Protein AF-T0NCT1-F1 (afdb_monomer_lite)

Structure (mmCIF, N/CA/C/O backbone):
data_AF-T0NCT1-F1
#
_entry.id   AF-T0NCT1-F1
#
loop_
_atom_site.group_PDB
_atom_site.id
_atom_site.type_symbol
_atom_site.label_atom_id
_atom_site.label_alt_id
_atom_site.label_comp_id
_atom_site.label_asym_id
_atom_site.label_entity_id
_atom_site.label_seq_id
_atom_site.pdbx_PDB_ins_code
_atom_site.Cartn_x
_atom_site.Cartn_y
_atom_site.Cartn_z
_atom_site.occupancy
_atom_site.B_iso_or_equiv
_atom_site.auth_seq_id
_atom_site.auth_comp_id
_atom_site.auth_asym_id
_atom_site.auth_atom_id
_atom_site.pdbx_PDB_model_num
ATOM 1 N N . MET A 1 1 ? -10.143 -21.606 -25.544 1.00 48.72 1 MET A N 1
ATOM 2 C CA . MET A 1 1 ? -9.833 -20.154 -25.552 1.00 48.72 1 MET A CA 1
ATOM 3 C C . MET A 1 1 ? -8.533 -19.911 -26.317 1.00 48.72 1 MET A C 1
ATOM 5 O O . MET A 1 1 ? -7.561 -20.610 -26.061 1.00 48.72 1 MET A O 1
ATOM 9 N N . ARG A 1 2 ? -8.512 -18.990 -27.296 1.00 42.47 2 ARG A N 1
ATOM 10 C CA . ARG A 1 2 ? -7.320 -18.685 -28.122 1.00 42.47 2 ARG A CA 1
ATOM 11 C C . ARG A 1 2 ? -6.155 -18.223 -27.230 1.00 42.47 2 ARG A C 1
ATOM 13 O O . ARG A 1 2 ? -6.327 -17.284 -26.464 1.00 42.47 2 ARG A O 1
ATOM 20 N N . LYS A 1 3 ? -4.951 -18.790 -27.411 1.00 51.75 3 LYS A N 1
ATOM 21 C CA . LYS A 1 3 ? -3.688 -18.392 -26.733 1.00 51.75 3 LYS A CA 1
ATOM 22 C C . LYS A 1 3 ? -3.388 -16.875 -26.776 1.00 51.75 3 LYS A C 1
ATOM 24 O O . LYS A 1 3 ? -2.582 -16.395 -25.988 1.00 51.75 3 LYS A O 1
ATOM 29 N N . SER A 1 4 ? -4.043 -16.126 -27.668 1.00 53.38 4 SER A N 1
ATOM 30 C CA . SER A 1 4 ? -3.900 -14.675 -27.831 1.00 53.38 4 SER A CA 1
ATOM 31 C C . SER A 1 4 ? -4.510 -13.839 -26.697 1.00 53.38 4 SER A C 1
ATOM 33 O O . SER A 1 4 ? -3.934 -12.812 -26.359 1.00 53.38 4 SER A O 1
ATOM 35 N N . THR A 1 5 ? -5.633 -14.242 -26.085 1.00 52.88 5 THR A N 1
ATOM 36 C CA . THR A 1 5 ? -6.275 -13.436 -25.021 1.00 52.88 5 THR A CA 1
ATOM 37 C C . THR A 1 5 ? -5.546 -13.550 -23.682 1.00 52.88 5 THR A C 1
ATOM 39 O O . THR A 1 5 ? -5.448 -12.567 -22.957 1.00 52.88 5 THR A O 1
ATOM 42 N N . LEU A 1 6 ? -4.938 -14.703 -23.383 1.00 54.00 6 LEU A N 1
ATOM 43 C CA . LEU A 1 6 ? -4.140 -14.914 -22.163 1.00 54.00 6 LEU A CA 1
ATOM 44 C C . LEU A 1 6 ? -2.823 -14.119 -22.144 1.00 54.00 6 LEU A C 1
ATOM 46 O O . LEU A 1 6 ? -2.271 -13.869 -21.076 1.00 54.00 6 LEU A O 1
ATOM 50 N N . ASN A 1 7 ? -2.319 -13.699 -23.308 1.00 57.25 7 ASN A N 1
ATOM 51 C CA . ASN A 1 7 ? -1.126 -12.856 -23.392 1.00 57.25 7 ASN A CA 1
ATOM 52 C C . ASN A 1 7 ? -1.409 -11.380 -23.067 1.00 57.25 7 ASN A C 1
ATOM 54 O O . ASN A 1 7 ? -0.468 -10.670 -22.719 1.00 57.25 7 ASN A O 1
ATOM 58 N N . LEU A 1 8 ? -2.671 -10.938 -23.156 1.00 61.25 8 LEU A N 1
ATOM 59 C CA . LEU A 1 8 ? -3.074 -9.548 -22.920 1.00 61.25 8 LEU A CA 1
ATOM 60 C C . LEU A 1 8 ? -3.133 -9.198 -21.419 1.00 61.25 8 LEU A C 1
ATOM 62 O O . LEU A 1 8 ? -2.964 -8.041 -21.050 1.00 61.25 8 LEU A O 1
ATOM 66 N N . PHE A 1 9 ? -3.332 -10.202 -20.556 1.00 61.09 9 PHE A N 1
ATOM 67 C CA . PHE A 1 9 ? -3.439 -10.044 -19.102 1.00 61.09 9 PHE A CA 1
ATOM 68 C C . PHE A 1 9 ? -2.102 -10.320 -18.405 1.00 61.09 9 PHE A C 1
ATOM 70 O O . PHE A 1 9 ? -1.747 -11.473 -18.146 1.00 61.09 9 PHE A O 1
ATOM 77 N N . GLY A 1 10 ? -1.330 -9.261 -18.152 1.00 67.69 10 GLY A N 1
ATOM 78 C CA . GLY A 1 10 ? -0.108 -9.278 -17.344 1.00 67.69 10 GLY A CA 1
ATOM 79 C C . GLY A 1 10 ? -0.301 -8.720 -15.928 1.00 67.69 10 GLY A C 1
ATOM 80 O O . GLY A 1 10 ? -1.403 -8.359 -15.522 1.00 67.69 10 GLY A O 1
ATOM 81 N N . SER A 1 11 ? 0.790 -8.647 -15.164 1.00 75.12 11 SER A N 1
ATOM 82 C CA . SER A 1 11 ? 0.795 -8.081 -13.807 1.00 75.12 11 SER A CA 1
ATOM 83 C C . SER A 1 11 ? 0.485 -6.579 -13.786 1.00 75.12 11 SER A C 1
ATOM 85 O O . SER A 1 11 ? 0.135 -6.043 -12.743 1.00 75.12 11 SER A O 1
ATOM 87 N N . GLU A 1 12 ? 0.566 -5.892 -14.929 1.00 78.25 12 GLU A N 1
ATOM 88 C CA . GLU A 1 12 ? 0.262 -4.460 -15.023 1.00 78.25 12 GLU A CA 1
ATOM 89 C C . GLU A 1 12 ? -1.217 -4.152 -14.693 1.00 78.25 12 GLU A C 1
ATOM 91 O O . GLU A 1 12 ? -1.545 -3.063 -14.223 1.00 78.25 12 GLU A O 1
ATOM 96 N N . TRP A 1 13 ? -2.116 -5.132 -14.861 1.00 83.62 13 TRP A N 1
ATOM 97 C CA . TRP A 1 13 ? -3.554 -4.983 -14.611 1.00 83.62 13 TRP A CA 1
ATOM 98 C C . TRP A 1 13 ? -3.914 -4.797 -13.133 1.00 83.62 13 TRP A C 1
ATOM 100 O O . TRP A 1 13 ? -4.950 -4.200 -12.833 1.00 83.62 13 TRP A O 1
ATOM 110 N N . PHE A 1 14 ? -3.048 -5.220 -12.205 1.00 85.81 14 PHE A N 1
ATOM 111 C CA . PHE A 1 14 ? -3.244 -4.961 -10.774 1.00 85.81 14 PHE A CA 1
ATOM 112 C C . PHE A 1 14 ? -3.331 -3.459 -10.459 1.00 85.81 14 PHE A C 1
ATOM 114 O O . PHE A 1 14 ? -3.972 -3.084 -9.478 1.00 85.81 14 PHE A O 1
ATOM 121 N N . GLY A 1 15 ? -2.781 -2.597 -11.327 1.00 84.56 15 GLY A N 1
ATOM 122 C CA . GLY A 1 15 ? -2.915 -1.141 -11.244 1.00 84.56 15 GLY A CA 1
ATOM 123 C C . GLY A 1 15 ? -4.369 -0.655 -11.181 1.00 84.56 15 GLY A C 1
ATOM 124 O O . GLY A 1 15 ? -4.680 0.257 -10.424 1.00 84.56 15 GLY A O 1
ATOM 125 N N . ILE A 1 16 ? -5.289 -1.290 -11.914 1.00 87.44 16 ILE A N 1
ATOM 126 C CA . ILE A 1 16 ? -6.706 -0.881 -11.935 1.00 87.44 16 ILE A CA 1
ATOM 127 C C . ILE A 1 16 ? -7.380 -1.184 -10.593 1.00 87.44 16 ILE A C 1
ATOM 129 O O . ILE A 1 16 ? -8.115 -0.351 -10.056 1.00 87.44 16 ILE A O 1
ATOM 133 N N . ALA A 1 17 ? -7.105 -2.365 -10.034 1.00 90.56 17 ALA A N 1
ATOM 134 C CA . ALA A 1 17 ? -7.651 -2.772 -8.747 1.00 90.56 17 ALA A CA 1
ATOM 135 C C . ALA A 1 17 ? -7.175 -1.838 -7.628 1.00 90.56 17 ALA A C 1
ATOM 137 O O . ALA A 1 17 ? -8.000 -1.294 -6.895 1.00 90.56 17 ALA A O 1
ATOM 138 N N . ILE A 1 18 ? -5.863 -1.579 -7.544 1.00 89.19 18 ILE A N 1
ATOM 139 C CA . ILE A 1 18 ? -5.321 -0.708 -6.495 1.00 89.19 18 ILE A CA 1
ATOM 140 C C . ILE A 1 18 ? -5.820 0.734 -6.623 1.00 89.19 18 ILE A C 1
ATOM 142 O O . ILE A 1 18 ? -6.151 1.339 -5.610 1.00 89.19 18 ILE A O 1
ATOM 146 N N . SER A 1 19 ? -5.967 1.279 -7.836 1.00 86.62 19 SER A N 1
ATOM 147 C CA . SER A 1 19 ? -6.520 2.628 -8.019 1.00 86.62 19 SER A CA 1
ATOM 148 C C . SER A 1 19 ? -7.980 2.727 -7.583 1.00 86.62 19 SER A C 1
ATOM 150 O O . SER A 1 19 ? -8.380 3.730 -6.994 1.00 86.62 19 SER A O 1
ATOM 152 N N . THR A 1 20 ? -8.767 1.676 -7.822 1.00 90.44 20 THR A N 1
ATOM 153 C CA . THR A 1 20 ? -10.165 1.604 -7.372 1.00 90.44 20 THR A CA 1
ATOM 154 C C . THR A 1 20 ? -10.243 1.546 -5.843 1.00 90.44 20 THR A C 1
ATOM 156 O O . THR A 1 20 ? -11.024 2.276 -5.235 1.00 90.44 20 THR A O 1
ATOM 159 N N . LEU A 1 21 ? -9.377 0.751 -5.207 1.00 90.56 21 LEU A N 1
ATOM 160 C CA . LEU A 1 21 ? -9.284 0.665 -3.745 1.00 90.56 21 LEU A CA 1
ATOM 161 C C . LEU A 1 21 ? -8.757 1.956 -3.110 1.00 90.56 21 LEU A C 1
ATOM 163 O O . LEU A 1 21 ? -9.237 2.357 -2.052 1.00 90.56 21 LEU A O 1
ATOM 167 N N . ALA A 1 22 ? -7.809 2.637 -3.755 1.00 87.19 22 ALA A N 1
ATOM 168 C CA . ALA A 1 22 ? -7.316 3.937 -3.312 1.00 87.19 22 ALA A CA 1
ATOM 169 C C . ALA A 1 22 ? -8.426 4.996 -3.366 1.00 87.19 22 ALA A C 1
ATOM 171 O O . ALA A 1 22 ? -8.573 5.783 -2.433 1.00 87.19 22 ALA A O 1
ATOM 172 N N . LEU A 1 23 ? -9.254 4.983 -4.416 1.00 87.19 23 LEU A N 1
ATOM 173 C CA . LEU A 1 23 ? -10.422 5.857 -4.503 1.00 87.19 23 LEU A CA 1
ATOM 174 C C . LEU A 1 23 ? -11.441 5.543 -3.397 1.00 87.19 23 LEU A C 1
ATOM 176 O O . LEU A 1 23 ? -11.938 6.464 -2.752 1.00 87.19 23 LEU A O 1
ATOM 180 N N . ALA A 1 24 ? -11.700 4.261 -3.125 1.00 91.88 24 ALA A N 1
ATOM 181 C CA . ALA A 1 24 ? -12.536 3.854 -1.997 1.00 91.88 24 ALA A CA 1
ATOM 182 C C . ALA A 1 24 ? -11.996 4.407 -0.668 1.00 91.88 24 ALA A C 1
ATOM 184 O O . ALA A 1 24 ? -12.752 4.980 0.114 1.00 91.88 24 ALA A O 1
ATOM 185 N N . GLN A 1 25 ? -10.678 4.333 -0.454 1.00 89.25 25 GLN A N 1
ATOM 186 C CA . GLN A 1 25 ? -10.024 4.842 0.752 1.00 89.25 25 GLN A CA 1
ATOM 187 C C . GLN A 1 25 ? -10.234 6.351 0.952 1.00 89.25 25 GLN A C 1
ATOM 189 O O . GLN A 1 25 ? -10.432 6.800 2.081 1.00 89.25 25 GLN A O 1
ATOM 194 N N . VAL A 1 26 ? -10.238 7.142 -0.124 1.00 86.81 26 VAL A N 1
ATOM 195 C CA . VAL A 1 26 ? -10.557 8.579 -0.046 1.00 86.81 26 VAL A CA 1
ATOM 196 C C . VAL A 1 26 ? -11.973 8.796 0.450 1.00 86.81 26 VAL A C 1
ATOM 198 O O . VAL A 1 26 ? -12.187 9.624 1.332 1.00 86.81 26 VAL A O 1
ATOM 201 N N . TYR A 1 27 ? -12.938 8.049 -0.085 1.00 87.56 27 TYR A N 1
ATOM 202 C CA . TYR A 1 27 ? -14.330 8.174 0.335 1.00 87.56 27 TYR A CA 1
ATOM 203 C C . TYR A 1 27 ? -14.553 7.689 1.773 1.00 87.56 27 TYR A C 1
ATOM 205 O O . TYR A 1 27 ? -15.342 8.305 2.486 1.00 87.56 27 TYR A O 1
ATOM 213 N N . ILE A 1 28 ? -13.816 6.671 2.241 1.00 88.19 28 ILE A N 1
ATOM 214 C CA . ILE A 1 28 ? -13.789 6.274 3.663 1.00 88.19 28 ILE A CA 1
ATOM 215 C C . ILE A 1 28 ? -13.348 7.454 4.534 1.00 88.19 28 ILE A C 1
ATOM 217 O O . ILE A 1 28 ? -13.985 7.776 5.538 1.00 88.19 28 ILE A O 1
ATOM 221 N N . LEU A 1 29 ? -12.272 8.134 4.138 1.00 85.19 29 LEU A N 1
ATOM 222 C CA . LEU A 1 29 ? -11.754 9.278 4.885 1.00 85.19 29 LEU A CA 1
ATOM 223 C C . LEU A 1 29 ? -12.709 10.477 4.835 1.00 85.19 29 LEU A C 1
ATOM 225 O O . LEU A 1 29 ? -12.953 11.085 5.874 1.00 85.19 29 LEU A O 1
ATOM 229 N N . ALA A 1 30 ? -13.296 10.775 3.673 1.00 84.00 30 ALA A N 1
ATOM 230 C CA . ALA A 1 30 ? -14.287 11.838 3.505 1.00 84.00 30 ALA A CA 1
ATOM 231 C C . ALA A 1 30 ? -15.564 11.582 4.323 1.00 84.00 30 ALA A C 1
ATOM 233 O O . ALA A 1 30 ? -16.139 12.513 4.895 1.00 84.00 30 ALA A O 1
ATOM 234 N N . PHE A 1 31 ? -15.997 10.321 4.425 1.00 88.06 31 PHE A N 1
ATOM 235 C CA . PHE A 1 31 ? -17.083 9.921 5.315 1.00 88.06 31 PHE A CA 1
ATOM 236 C C . PHE A 1 31 ? -16.723 10.175 6.783 1.00 88.06 31 PHE A C 1
ATOM 238 O O . PHE A 1 31 ? -17.528 10.762 7.502 1.00 88.06 31 PHE A O 1
ATOM 245 N N . GLY A 1 32 ? -15.507 9.814 7.205 1.00 84.38 32 GLY A N 1
ATOM 246 C CA . GLY A 1 32 ? -15.031 10.066 8.566 1.00 84.38 32 GLY A CA 1
ATOM 247 C C . GLY A 1 32 ? -15.031 11.547 8.970 1.00 84.38 32 GLY A C 1
ATOM 248 O O . GLY A 1 32 ? -15.199 11.841 10.147 1.00 84.38 32 GLY A O 1
ATOM 249 N N . GLU A 1 33 ? -14.875 12.469 8.014 1.00 81.12 33 GLU A N 1
ATOM 250 C CA . GLU A 1 33 ? -14.903 13.921 8.263 1.00 81.12 33 GLU A CA 1
ATOM 251 C C . GLU A 1 33 ? -16.314 14.517 8.228 1.00 81.12 33 GLU A C 1
ATOM 253 O O . GLU A 1 33 ? -16.691 15.322 9.074 1.00 81.12 33 GLU A O 1
ATOM 258 N N . THR A 1 34 ? -17.100 14.160 7.214 1.00 85.69 34 THR A N 1
ATOM 259 C CA . THR A 1 34 ? -18.390 14.820 6.953 1.00 85.69 34 THR A CA 1
ATOM 260 C C . THR A 1 34 ? -19.571 14.121 7.616 1.00 85.69 34 THR A C 1
ATOM 262 O O . THR A 1 34 ? -20.654 14.696 7.693 1.00 85.69 34 THR A O 1
ATOM 265 N N . GLY A 1 35 ? -19.406 12.860 8.026 1.00 86.06 35 GLY A N 1
ATOM 266 C CA . GLY A 1 35 ? -20.492 12.002 8.501 1.00 86.06 35 GLY A CA 1
ATOM 267 C C . GLY A 1 35 ? -21.551 11.686 7.436 1.00 86.0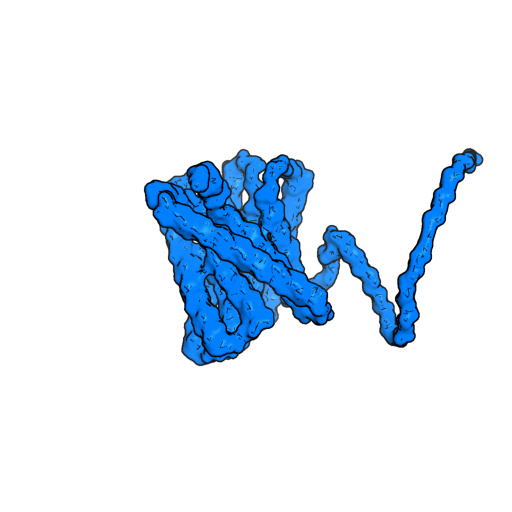6 35 GLY A C 1
ATOM 268 O O . GLY A 1 35 ? -22.573 11.075 7.746 1.00 86.06 35 GLY A O 1
ATOM 269 N N . SER A 1 36 ? -21.341 12.089 6.177 1.00 90.44 36 SER A N 1
ATOM 270 C CA . SER A 1 36 ? -22.329 11.918 5.112 1.00 90.44 36 SER A CA 1
ATOM 271 C C . SER A 1 36 ? -22.420 10.462 4.668 1.00 90.44 36 SER A C 1
ATOM 273 O O . SER A 1 36 ? -21.490 9.911 4.075 1.00 90.44 36 SER A O 1
ATOM 275 N N . VAL A 1 37 ? -23.584 9.850 4.884 1.00 92.19 37 VAL A N 1
ATOM 276 C CA . VAL A 1 37 ? -23.859 8.446 4.534 1.00 92.19 37 VAL A CA 1
ATOM 277 C C . VAL A 1 37 ? -23.645 8.168 3.038 1.00 92.19 37 VAL A C 1
ATOM 279 O O . VAL A 1 37 ? -23.258 7.062 2.665 1.00 92.19 37 VAL A O 1
ATOM 282 N N . ALA A 1 38 ? -23.814 9.173 2.172 1.00 92.31 38 ALA A N 1
ATOM 283 C CA . ALA A 1 38 ? -23.552 9.037 0.741 1.00 92.31 38 ALA A CA 1
ATOM 284 C C . ALA A 1 38 ? -22.100 8.615 0.454 1.00 92.31 38 ALA A C 1
ATOM 286 O O . ALA A 1 38 ? -21.871 7.707 -0.343 1.00 92.31 38 ALA A O 1
ATOM 287 N N . PHE A 1 39 ? -21.119 9.210 1.143 1.00 90.56 39 PHE A N 1
ATOM 288 C CA . PHE A 1 39 ? -19.713 8.843 0.955 1.00 90.56 39 PHE A CA 1
ATOM 289 C C . PHE A 1 39 ? -19.408 7.435 1.451 1.00 90.56 39 PHE A C 1
ATOM 291 O O . PHE A 1 39 ? -18.597 6.750 0.836 1.00 90.56 39 PHE A O 1
ATOM 298 N N . ARG A 1 40 ? -20.102 6.965 2.495 1.00 91.56 40 ARG A N 1
ATOM 299 C CA . ARG A 1 40 ? -19.978 5.581 2.965 1.00 91.56 40 ARG A CA 1
ATOM 300 C C . ARG A 1 40 ? -20.404 4.582 1.886 1.00 91.56 40 ARG A C 1
ATOM 302 O O . ARG A 1 40 ? -19.643 3.666 1.600 1.00 91.56 40 ARG A O 1
ATOM 309 N N . TYR A 1 41 ? -21.565 4.775 1.256 1.00 93.94 41 TYR A N 1
ATOM 310 C CA . TYR A 1 41 ? -22.038 3.863 0.204 1.00 93.94 41 TYR A CA 1
ATOM 311 C C . TYR A 1 41 ? -21.152 3.884 -1.042 1.00 93.94 41 TYR A C 1
ATOM 313 O O . TYR A 1 41 ? -20.903 2.841 -1.649 1.00 93.94 41 TYR A O 1
ATOM 321 N N . VAL A 1 42 ? -20.653 5.064 -1.421 1.00 93.75 42 VAL A N 1
ATOM 322 C CA . VAL A 1 42 ? -19.701 5.195 -2.531 1.00 93.75 42 VAL A CA 1
ATOM 323 C C . VAL A 1 42 ? -18.398 4.462 -2.205 1.00 93.75 42 VAL A C 1
ATOM 325 O O . VAL A 1 42 ? -17.909 3.698 -3.036 1.00 93.75 42 VAL A O 1
ATOM 328 N N . ALA A 1 43 ? -17.869 4.639 -0.992 1.00 92.19 43 ALA A N 1
ATOM 329 C CA . ALA A 1 43 ? -16.677 3.941 -0.531 1.00 92.19 43 ALA A CA 1
ATOM 330 C C . ALA A 1 43 ? -16.854 2.418 -0.564 1.00 92.19 43 ALA A C 1
ATOM 332 O O . ALA A 1 43 ? -16.043 1.724 -1.168 1.00 92.19 43 ALA A O 1
ATOM 333 N N . GLU A 1 44 ? -17.941 1.911 0.017 1.00 94.81 44 GLU A N 1
ATOM 334 C CA . GLU A 1 44 ? -18.260 0.482 0.059 1.00 94.81 44 GLU A CA 1
ATOM 335 C C . GLU A 1 44 ? -18.383 -0.114 -1.351 1.00 94.81 44 GLU A C 1
ATOM 337 O O . GLU A 1 44 ? -17.778 -1.145 -1.654 1.00 94.81 44 GLU A O 1
ATOM 342 N N . SER A 1 45 ? -19.082 0.585 -2.253 1.00 95.12 45 SER A N 1
ATOM 343 C CA . SER A 1 45 ? -19.244 0.166 -3.650 1.00 95.12 45 SER A CA 1
ATOM 344 C C . SER A 1 45 ? -17.898 0.064 -4.372 1.00 95.12 45 SER A C 1
ATOM 346 O O . SER A 1 45 ? -17.634 -0.929 -5.052 1.00 95.12 45 SER A O 1
ATOM 348 N N . PHE A 1 46 ? -17.021 1.062 -4.208 1.00 95.00 46 PHE A N 1
ATOM 349 C CA . PHE A 1 46 ? -15.683 1.032 -4.802 1.00 95.00 46 PHE A CA 1
ATOM 350 C C . PHE A 1 46 ? -14.777 -0.026 -4.162 1.00 95.00 46 PHE A C 1
ATOM 352 O O . PHE A 1 46 ? -14.007 -0.657 -4.884 1.00 95.00 46 PHE A O 1
ATOM 359 N N . SER A 1 47 ? -14.884 -0.276 -2.854 1.00 95.12 47 SER A N 1
ATOM 360 C CA . SER A 1 47 ? -14.148 -1.354 -2.184 1.00 95.12 47 SER A CA 1
ATOM 361 C C . SER A 1 47 ? -14.532 -2.722 -2.745 1.00 95.12 47 SER A C 1
ATOM 363 O O . SER A 1 47 ? -13.659 -3.472 -3.182 1.00 95.12 47 SER A O 1
ATOM 365 N N . ILE A 1 48 ? -15.832 -3.029 -2.826 1.00 96.12 48 ILE A N 1
ATOM 366 C CA . ILE A 1 48 ? -16.325 -4.302 -3.377 1.00 96.12 48 ILE A CA 1
ATOM 367 C C . ILE A 1 48 ? -15.932 -4.442 -4.851 1.00 96.12 48 ILE A C 1
ATOM 369 O O . ILE A 1 48 ? -15.475 -5.509 -5.271 1.00 96.12 48 ILE A O 1
ATOM 373 N N . LEU A 1 49 ? -16.058 -3.368 -5.638 1.00 95.56 49 LEU A N 1
ATOM 374 C CA . LEU A 1 49 ? -15.655 -3.356 -7.043 1.00 95.56 49 LEU A CA 1
ATOM 375 C C . LEU A 1 49 ? -14.149 -3.616 -7.197 1.00 95.56 49 LEU A C 1
ATOM 377 O O . LEU A 1 49 ? -13.754 -4.463 -7.996 1.00 95.56 49 LEU A O 1
ATOM 381 N N . GLY A 1 50 ? -13.311 -2.935 -6.413 1.00 93.88 50 GLY A N 1
ATOM 382 C CA . GLY A 1 50 ? -11.857 -3.097 -6.433 1.00 93.88 50 GLY A CA 1
ATOM 383 C C . GLY A 1 50 ? -11.421 -4.515 -6.064 1.00 93.88 50 GLY A C 1
ATOM 384 O O . GLY A 1 50 ? -10.598 -5.104 -6.767 1.00 93.88 50 GLY A O 1
ATOM 385 N N . ILE A 1 51 ? -12.027 -5.096 -5.024 1.00 96.00 51 ILE A N 1
ATOM 386 C CA . ILE A 1 51 ? -11.793 -6.488 -4.610 1.00 96.00 51 ILE A CA 1
ATOM 387 C C . ILE A 1 51 ? -12.240 -7.460 -5.705 1.00 96.00 51 ILE A C 1
ATOM 389 O O . ILE A 1 51 ? -11.498 -8.372 -6.061 1.00 96.00 51 ILE A O 1
ATOM 393 N N . SER A 1 52 ? -13.415 -7.248 -6.298 1.00 96.19 52 SER A N 1
ATOM 394 C CA . SER A 1 52 ? -13.935 -8.112 -7.366 1.00 96.19 52 SER A CA 1
ATOM 395 C C . SER A 1 52 ? -13.026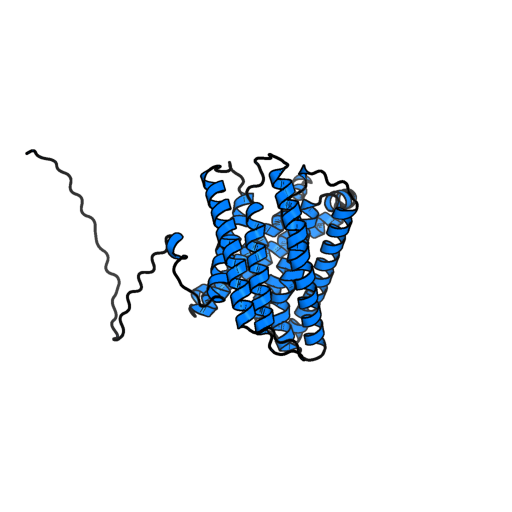 -8.097 -8.597 1.00 96.19 52 SER A C 1
ATOM 397 O O . SER A 1 52 ? -12.679 -9.151 -9.132 1.00 96.19 52 SER A O 1
ATOM 399 N N . ILE A 1 53 ? -12.576 -6.907 -9.015 1.00 94.31 53 ILE A N 1
ATOM 400 C CA . ILE A 1 53 ? -11.607 -6.740 -10.106 1.00 94.31 53 ILE A CA 1
ATOM 401 C C . ILE A 1 53 ? -10.298 -7.462 -9.766 1.00 94.31 53 ILE A C 1
ATOM 403 O O . ILE A 1 53 ? -9.762 -8.188 -10.607 1.00 94.31 53 ILE A O 1
ATOM 407 N N . PHE A 1 54 ? -9.799 -7.308 -8.536 1.00 94.50 54 PHE A N 1
ATOM 408 C CA . PHE A 1 54 ? -8.593 -7.993 -8.082 1.00 94.50 54 PHE A CA 1
ATOM 409 C C . PHE A 1 54 ? -8.728 -9.514 -8.162 1.00 94.50 54 PHE A C 1
ATOM 411 O O . PHE A 1 54 ? -7.862 -10.152 -8.749 1.00 94.50 54 PHE A O 1
ATOM 418 N N . VAL A 1 55 ? -9.815 -10.092 -7.646 1.00 94.88 55 VAL A N 1
ATOM 419 C CA . VAL A 1 55 ? -10.054 -11.546 -7.656 1.00 94.88 55 VAL A CA 1
ATOM 420 C C . VAL A 1 55 ? -10.056 -12.093 -9.085 1.00 94.88 55 VAL A C 1
ATOM 422 O O . VAL A 1 55 ? -9.426 -13.117 -9.354 1.00 94.88 55 VAL A O 1
ATOM 425 N N . VAL A 1 56 ? -10.698 -11.392 -10.025 1.00 93.12 56 VAL A N 1
ATOM 426 C CA . VAL A 1 56 ? -10.724 -11.788 -11.443 1.00 93.12 56 VAL A CA 1
ATOM 427 C C . VAL A 1 56 ? -9.322 -11.744 -12.057 1.00 93.12 56 VAL A C 1
ATOM 429 O O . VAL A 1 56 ? -8.885 -12.720 -12.670 1.00 93.12 56 VAL A O 1
ATOM 432 N N . ILE A 1 57 ? -8.591 -10.639 -11.877 1.00 90.94 57 ILE A N 1
ATOM 433 C CA . ILE A 1 57 ? -7.235 -10.477 -12.428 1.00 90.94 57 ILE A CA 1
ATOM 434 C C . ILE A 1 57 ? -6.275 -11.492 -11.803 1.00 90.94 57 ILE A C 1
ATOM 436 O O . ILE A 1 57 ? -5.500 -12.133 -12.515 1.00 90.94 57 ILE A O 1
ATOM 440 N N . PHE A 1 58 ? -6.348 -11.671 -10.485 1.00 90.56 58 PHE A N 1
ATOM 441 C CA . PHE A 1 58 ? -5.527 -12.612 -9.740 1.00 90.56 58 PHE A CA 1
ATOM 442 C C . PHE A 1 58 ? -5.802 -14.052 -10.180 1.00 90.56 58 PHE A C 1
ATOM 444 O O . PHE A 1 58 ? -4.859 -14.784 -10.470 1.00 90.56 58 PHE A O 1
ATOM 451 N N . GLY A 1 59 ? -7.069 -14.446 -10.345 1.00 90.25 59 GLY A N 1
ATOM 452 C CA . GLY A 1 59 ? -7.438 -15.769 -10.853 1.00 90.25 59 GLY A CA 1
ATOM 453 C C . GLY A 1 59 ? -6.863 -16.054 -12.245 1.00 90.25 59 GLY A C 1
ATOM 454 O O . GLY A 1 59 ? -6.287 -17.120 -12.475 1.00 90.25 59 GLY A O 1
ATOM 455 N N . ILE A 1 60 ? -6.936 -15.081 -13.162 1.00 88.75 60 ILE A N 1
ATOM 456 C CA . ILE A 1 60 ? -6.329 -15.190 -14.500 1.00 88.75 60 ILE A CA 1
ATOM 457 C C . ILE A 1 60 ? -4.799 -15.290 -14.402 1.00 88.75 60 ILE A C 1
ATOM 459 O O . ILE A 1 60 ? -4.185 -16.097 -15.106 1.00 88.75 60 ILE A O 1
ATOM 463 N N . TRP A 1 61 ? -4.177 -14.494 -13.529 1.00 86.81 61 TRP A N 1
ATOM 464 C CA . TRP A 1 61 ? -2.730 -14.491 -13.314 1.00 86.81 61 TRP A CA 1
ATOM 465 C C . TRP A 1 61 ? -2.227 -15.834 -12.763 1.00 86.81 61 TRP A C 1
ATOM 467 O O . TRP A 1 61 ? -1.282 -16.404 -13.315 1.00 86.81 61 TRP A O 1
ATOM 477 N N . VAL A 1 62 ? -2.906 -16.392 -11.755 1.00 87.25 62 VAL A N 1
ATOM 478 C CA . VAL A 1 62 ? -2.606 -17.718 -11.191 1.00 87.25 62 VAL A CA 1
ATOM 479 C C . VAL A 1 62 ? -2.777 -18.806 -12.252 1.00 87.25 62 VAL A C 1
ATOM 481 O O . VAL A 1 62 ? -1.870 -19.613 -12.460 1.00 87.25 62 VAL A O 1
ATOM 484 N N . TYR A 1 63 ? -3.896 -18.800 -12.987 1.00 85.88 63 TYR A N 1
ATOM 485 C CA . TYR A 1 63 ? -4.142 -19.760 -14.067 1.00 85.88 63 TYR A CA 1
ATOM 486 C C . TYR A 1 63 ? -3.039 -19.720 -15.133 1.00 85.88 63 TYR A C 1
ATOM 488 O O . TYR A 1 63 ? -2.538 -20.761 -15.563 1.00 85.88 63 TYR A O 1
ATOM 496 N N . ARG A 1 64 ? -2.602 -18.518 -15.529 1.00 79.00 64 ARG A N 1
ATOM 497 C CA . ARG A 1 64 ? -1.493 -18.329 -16.471 1.00 79.00 64 ARG A CA 1
ATOM 498 C C . ARG A 1 64 ? -0.176 -18.891 -15.927 1.00 79.00 64 ARG A C 1
ATOM 500 O O . ARG A 1 64 ? 0.575 -19.488 -16.700 1.00 79.00 64 ARG A O 1
ATOM 507 N N . GLY A 1 65 ? 0.086 -18.728 -14.629 1.00 76.81 65 GLY A N 1
ATOM 508 C CA . GLY A 1 65 ? 1.252 -19.297 -13.950 1.00 76.81 65 GLY A CA 1
ATOM 509 C C . GLY A 1 65 ? 1.322 -20.822 -14.072 1.00 76.81 65 GLY A C 1
ATOM 510 O O . GLY A 1 65 ? 2.381 -21.364 -14.382 1.00 76.81 65 GLY A O 1
ATOM 511 N N . PHE A 1 66 ? 0.189 -21.512 -13.925 1.00 80.69 66 PHE A N 1
ATOM 512 C CA . PHE A 1 66 ? 0.127 -22.969 -14.082 1.00 80.69 66 PHE A CA 1
ATOM 513 C C . PHE A 1 66 ? 0.122 -23.428 -15.548 1.00 80.69 66 PHE A C 1
ATOM 515 O O . PHE A 1 66 ? 0.780 -24.409 -15.889 1.00 80.69 66 PHE A O 1
ATOM 522 N N . ALA A 1 67 ? -0.588 -22.721 -16.433 1.00 76.88 67 ALA A N 1
ATOM 523 C CA . ALA A 1 67 ? -0.789 -23.142 -17.821 1.00 76.88 67 ALA A CA 1
ATOM 524 C C . ALA A 1 67 ? 0.420 -22.900 -18.749 1.00 76.88 67 ALA A C 1
ATOM 526 O O . ALA A 1 67 ? 0.507 -23.520 -19.808 1.00 76.88 67 ALA A O 1
ATOM 527 N N . MET A 1 68 ? 1.344 -21.993 -18.402 1.00 66.06 68 MET A N 1
ATOM 528 C CA . MET A 1 68 ? 2.483 -21.612 -19.258 1.00 66.06 68 MET A CA 1
ATOM 529 C C . MET A 1 68 ? 3.839 -21.764 -18.554 1.00 66.06 68 MET A C 1
ATOM 531 O O . MET A 1 68 ? 4.643 -20.829 -18.559 1.00 66.06 68 MET A O 1
ATOM 535 N N . LYS A 1 69 ? 4.107 -22.946 -17.981 1.00 56.62 69 LYS A N 1
ATOM 536 C CA . LYS A 1 69 ? 5.297 -23.253 -17.161 1.00 56.62 69 LYS A CA 1
ATOM 537 C C . LYS A 1 69 ? 6.633 -22.812 -17.794 1.00 56.62 69 LYS A C 1
ATOM 539 O O . LYS A 1 69 ? 7.454 -22.212 -17.105 1.00 56.62 69 LYS A O 1
ATOM 544 N N . ASP A 1 70 ? 6.796 -22.962 -19.112 1.00 56.09 70 ASP A N 1
ATOM 545 C CA . ASP A 1 70 ? 8.028 -22.579 -19.831 1.00 56.09 70 ASP A CA 1
ATOM 546 C C . ASP A 1 70 ? 8.225 -21.056 -19.988 1.00 56.09 70 ASP A C 1
ATOM 548 O O . ASP A 1 70 ? 9.342 -20.582 -20.184 1.00 56.09 70 ASP A O 1
ATOM 552 N N . ARG A 1 71 ? 7.159 -20.248 -19.869 1.00 56.00 71 ARG A N 1
ATOM 553 C CA . ARG A 1 71 ? 7.226 -18.771 -19.935 1.00 56.00 71 ARG A CA 1
ATOM 554 C C . ARG A 1 71 ? 7.269 -18.098 -18.565 1.00 56.00 71 ARG A C 1
ATOM 556 O O . ARG A 1 71 ? 7.550 -16.901 -18.500 1.00 56.00 71 ARG A O 1
ATOM 563 N N . VAL A 1 72 ? 7.021 -18.832 -17.479 1.00 53.78 72 VAL A N 1
ATOM 564 C CA . VAL A 1 72 ? 7.035 -18.287 -16.111 1.00 53.78 72 VAL A CA 1
ATOM 565 C C . VAL A 1 72 ? 8.417 -17.723 -15.777 1.00 53.78 72 VAL A C 1
ATOM 567 O O . VAL A 1 72 ? 8.514 -16.577 -15.346 1.00 53.78 72 VAL A O 1
ATOM 570 N N . PHE A 1 73 ? 9.497 -18.443 -16.091 1.00 54.84 73 PHE A N 1
ATOM 571 C CA . PHE A 1 73 ? 10.868 -17.971 -15.847 1.00 54.84 73 PHE A CA 1
ATOM 572 C C . PHE A 1 73 ? 11.208 -16.668 -16.586 1.00 54.84 73 PHE A C 1
ATOM 574 O O . PHE A 1 73 ? 11.890 -15.809 -16.029 1.00 54.84 73 PHE A O 1
ATOM 581 N N . SER A 1 74 ? 10.671 -16.466 -17.795 1.00 55.09 74 SER A N 1
ATOM 582 C CA . SER A 1 74 ? 10.829 -15.214 -18.550 1.00 55.09 74 SER A CA 1
ATOM 583 C C . SER A 1 74 ? 10.108 -14.034 -17.879 1.00 55.09 74 SER A C 1
ATOM 585 O O . SER A 1 74 ? 10.646 -12.929 -17.847 1.00 55.09 74 SER A O 1
ATOM 587 N N . HIS A 1 75 ? 8.938 -14.267 -17.272 1.00 56.97 75 HIS A N 1
ATOM 588 C CA . HIS A 1 75 ? 8.206 -13.243 -16.516 1.00 56.97 75 HIS A CA 1
ATOM 589 C C . HIS A 1 75 ? 8.942 -12.802 -15.260 1.00 56.97 75 HIS A C 1
ATOM 591 O O . HIS A 1 75 ? 9.046 -11.604 -15.012 1.00 56.97 75 HIS A O 1
ATOM 597 N N . TRP A 1 76 ? 9.496 -13.757 -14.512 1.00 64.62 76 TRP A N 1
ATOM 598 C CA . TRP A 1 76 ? 10.351 -13.435 -13.379 1.00 64.62 76 TRP A CA 1
ATOM 599 C C . TRP A 1 76 ? 11.595 -12.686 -13.833 1.00 64.62 76 TRP A C 1
ATOM 601 O O . TRP A 1 76 ? 12.121 -11.904 -13.058 1.00 64.62 76 TRP A O 1
ATOM 611 N N . ASN A 1 77 ? 12.081 -12.884 -15.064 1.00 65.44 77 ASN A N 1
ATOM 612 C CA . ASN A 1 77 ? 13.302 -12.250 -15.564 1.00 65.44 77 ASN A CA 1
ATOM 613 C C . ASN A 1 77 ? 13.172 -10.737 -15.822 1.00 65.44 77 ASN A C 1
ATOM 615 O O . ASN A 1 77 ? 14.172 -10.038 -15.702 1.00 65.44 77 ASN A O 1
ATOM 619 N N . ASN A 1 78 ? 11.965 -10.240 -16.108 1.00 72.88 78 ASN A N 1
ATOM 620 C CA . ASN A 1 78 ? 11.696 -8.823 -16.359 1.00 72.88 78 ASN A CA 1
ATOM 621 C C . ASN A 1 78 ? 11.459 -8.061 -15.038 1.00 72.88 78 ASN A C 1
ATOM 623 O O . ASN A 1 78 ? 10.523 -8.379 -14.299 1.00 72.88 78 ASN A O 1
ATOM 627 N N . LEU A 1 79 ? 12.283 -7.044 -14.752 1.00 72.00 79 LEU A N 1
ATOM 628 C CA . LEU A 1 79 ? 12.203 -6.278 -13.500 1.00 72.00 79 LEU A CA 1
ATOM 629 C C . LEU A 1 79 ? 10.859 -5.562 -13.327 1.00 72.00 79 LEU A C 1
ATOM 631 O O . LEU A 1 79 ? 10.284 -5.587 -12.243 1.00 72.00 79 LEU A O 1
ATOM 635 N N . THR A 1 80 ? 10.322 -4.966 -14.389 1.00 73.56 80 THR A N 1
ATOM 636 C CA . THR A 1 80 ? 9.059 -4.223 -14.335 1.00 73.56 80 THR A CA 1
ATOM 637 C C . THR A 1 80 ? 7.881 -5.132 -13.974 1.00 73.56 80 THR A C 1
ATOM 639 O O . THR A 1 80 ? 7.032 -4.767 -13.163 1.00 73.56 80 THR A O 1
ATOM 642 N N . ARG A 1 81 ? 7.836 -6.353 -14.518 1.00 76.94 81 ARG A N 1
ATOM 643 C CA . ARG A 1 81 ? 6.776 -7.324 -14.185 1.00 76.94 81 ARG A CA 1
ATOM 644 C C . ARG A 1 81 ? 6.912 -7.885 -12.774 1.00 76.94 81 ARG A C 1
ATOM 646 O O . ARG A 1 81 ? 5.902 -8.071 -12.091 1.00 76.94 81 ARG A O 1
ATOM 653 N N . LEU A 1 82 ? 8.146 -8.110 -12.325 1.00 81.69 82 LEU A N 1
ATOM 654 C CA . LEU A 1 82 ? 8.419 -8.491 -10.943 1.00 81.69 82 LEU A CA 1
ATOM 655 C C . LEU A 1 82 ? 7.895 -7.423 -9.974 1.00 81.69 82 LEU A C 1
ATOM 657 O O . LEU A 1 82 ? 7.175 -7.746 -9.033 1.00 81.69 82 LEU A O 1
ATOM 661 N N . SER A 1 83 ? 8.167 -6.151 -10.265 1.00 83.31 83 SER A N 1
ATOM 662 C CA . SER A 1 83 ? 7.665 -5.020 -9.490 1.00 83.31 83 SER A CA 1
ATOM 663 C C . SER A 1 83 ? 6.144 -4.968 -9.396 1.00 83.31 83 SER A C 1
ATOM 665 O O . SER A 1 83 ? 5.604 -4.800 -8.308 1.00 83.31 83 SER A O 1
ATOM 667 N N . PHE A 1 84 ? 5.433 -5.159 -10.509 1.00 83.25 84 PHE A N 1
ATOM 668 C CA . PHE A 1 84 ? 3.968 -5.166 -10.497 1.00 83.25 84 PHE A CA 1
ATOM 669 C C . PHE A 1 84 ? 3.368 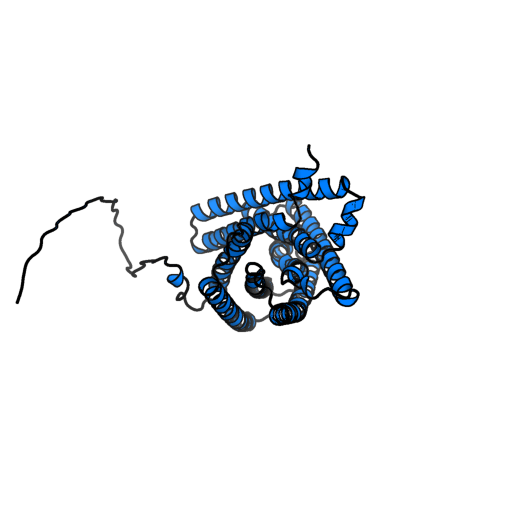-6.352 -9.732 1.00 83.25 84 PHE A C 1
ATOM 671 O O . PHE A 1 84 ? 2.255 -6.249 -9.225 1.00 83.25 84 PHE A O 1
ATOM 678 N N . THR A 1 85 ? 4.099 -7.460 -9.593 1.00 88.19 85 THR A N 1
ATOM 679 C CA . THR A 1 85 ? 3.661 -8.595 -8.761 1.00 88.19 85 THR A CA 1
ATOM 680 C C . THR A 1 85 ? 3.593 -8.203 -7.281 1.00 88.19 85 THR A C 1
ATOM 682 O O . THR A 1 85 ? 2.743 -8.704 -6.550 1.00 88.19 85 THR A O 1
ATOM 685 N N . ALA A 1 86 ? 4.399 -7.232 -6.843 1.00 89.88 86 ALA A N 1
ATOM 686 C CA . ALA A 1 86 ? 4.325 -6.704 -5.483 1.00 89.88 86 ALA A CA 1
ATOM 687 C C . ALA A 1 86 ? 3.094 -5.816 -5.216 1.00 89.88 86 ALA A C 1
ATOM 689 O O . ALA A 1 86 ? 2.860 -5.445 -4.071 1.00 89.88 86 ALA A O 1
ATOM 690 N N . LEU A 1 87 ? 2.250 -5.536 -6.220 1.00 90.94 87 LEU A N 1
ATOM 691 C CA . LEU A 1 87 ? 0.924 -4.958 -5.972 1.00 90.94 87 LEU A CA 1
ATOM 692 C C . LEU A 1 87 ? -0.029 -5.944 -5.284 1.00 90.94 87 LEU A C 1
ATOM 694 O O . LEU A 1 87 ? -0.966 -5.502 -4.629 1.00 90.94 87 LEU A O 1
ATOM 698 N N . ILE A 1 88 ? 0.204 -7.257 -5.398 1.00 93.69 88 ILE A N 1
ATOM 699 C CA . ILE A 1 88 ? -0.627 -8.291 -4.761 1.00 93.69 88 ILE A CA 1
ATOM 700 C C . ILE A 1 88 ? -0.684 -8.098 -3.236 1.00 93.69 88 ILE A C 1
ATOM 702 O O . ILE A 1 88 ? -1.787 -7.894 -2.729 1.00 93.69 88 ILE A O 1
ATOM 706 N N . PRO A 1 89 ? 0.447 -8.086 -2.498 1.00 95.19 89 PRO A N 1
ATOM 707 C CA . PRO A 1 89 ? 0.404 -7.869 -1.053 1.00 95.19 89 PRO A CA 1
ATOM 708 C C . PRO A 1 89 ? -0.153 -6.492 -0.667 1.00 95.19 89 PRO A C 1
ATOM 710 O O . PRO A 1 89 ? -0.870 -6.394 0.323 1.00 95.19 89 PRO A O 1
ATOM 713 N N . ILE A 1 90 ? 0.088 -5.444 -1.469 1.00 93.44 90 ILE A N 1
ATOM 714 C CA . ILE A 1 90 ? -0.496 -4.107 -1.242 1.00 93.44 90 ILE A CA 1
ATOM 715 C C . ILE A 1 90 ? -2.025 -4.175 -1.266 1.00 93.44 90 ILE A C 1
ATOM 717 O O . ILE A 1 90 ? -2.694 -3.681 -0.359 1.00 93.44 90 ILE A O 1
ATOM 721 N N . ILE A 1 91 ? -2.581 -4.789 -2.313 1.00 94.50 91 ILE A N 1
ATOM 722 C CA . ILE A 1 91 ? -4.025 -4.956 -2.465 1.00 94.50 91 ILE A CA 1
ATOM 723 C C . ILE A 1 91 ? -4.578 -5.824 -1.332 1.00 94.50 91 ILE A C 1
ATOM 725 O O . ILE A 1 91 ? -5.627 -5.482 -0.793 1.00 94.50 91 ILE A O 1
ATOM 729 N N . GLY A 1 92 ? -3.866 -6.880 -0.927 1.00 95.00 92 GLY A N 1
ATOM 730 C CA . GLY A 1 92 ? -4.211 -7.705 0.234 1.00 95.00 92 GLY A CA 1
ATOM 731 C C . GLY A 1 92 ? -4.390 -6.869 1.503 1.00 95.00 92 GLY A C 1
ATOM 732 O O . GLY A 1 92 ? -5.493 -6.803 2.041 1.00 95.00 92 GLY A O 1
ATOM 733 N N . PHE A 1 93 ? -3.364 -6.110 1.906 1.00 94.81 93 PHE A N 1
ATOM 734 C CA . PHE A 1 93 ? -3.436 -5.254 3.097 1.00 94.81 93 PHE A CA 1
ATOM 735 C C . PHE A 1 93 ? -4.579 -4.232 3.039 1.00 94.81 93 PHE A C 1
ATOM 737 O O . PHE A 1 93 ? -5.341 -4.100 3.998 1.00 94.81 93 PHE A O 1
ATOM 744 N N . VAL A 1 94 ? -4.710 -3.509 1.920 1.00 93.44 94 VAL A N 1
ATOM 745 C CA . VAL A 1 94 ? -5.713 -2.441 1.775 1.00 93.44 94 VAL A CA 1
ATOM 746 C C . VAL A 1 94 ? -7.129 -3.011 1.729 1.00 93.44 94 VAL A C 1
ATOM 748 O O . VAL A 1 94 ? -8.015 -2.501 2.410 1.00 93.44 94 VAL A O 1
ATOM 751 N N . SER A 1 95 ? -7.358 -4.072 0.953 1.00 94.88 95 SER A N 1
ATOM 752 C CA . SER A 1 95 ? -8.681 -4.695 0.854 1.00 94.88 95 SER A CA 1
ATOM 753 C C . SER A 1 95 ? -9.134 -5.277 2.186 1.00 94.88 95 SER A C 1
ATOM 755 O O . SER A 1 95 ? -10.274 -5.060 2.586 1.00 94.88 95 SER A O 1
ATOM 757 N N . ASN A 1 96 ? -8.237 -5.945 2.910 1.00 95.38 96 ASN A N 1
ATOM 758 C CA . ASN A 1 96 ? -8.546 -6.523 4.209 1.00 95.38 96 ASN A CA 1
ATOM 759 C C . ASN A 1 96 ? -8.887 -5.441 5.242 1.00 95.38 96 ASN A C 1
ATOM 761 O O . ASN A 1 96 ? -9.909 -5.528 5.920 1.00 95.38 96 ASN A O 1
ATOM 765 N N . TYR A 1 97 ? -8.105 -4.358 5.280 1.00 93.69 97 TYR A N 1
ATOM 766 C CA . TYR A 1 97 ? -8.424 -3.191 6.100 1.00 93.69 97 TYR A CA 1
ATOM 767 C C . TYR A 1 97 ? -9.813 -2.612 5.773 1.00 93.69 97 TYR A C 1
ATOM 769 O O . TYR A 1 97 ? -10.594 -2.333 6.680 1.00 93.69 97 TYR A O 1
ATOM 777 N N . GLN A 1 98 ? -10.155 -2.466 4.489 1.00 94.44 98 GLN A N 1
ATOM 778 C CA . GLN A 1 98 ? -11.463 -1.946 4.076 1.00 94.44 98 GLN A CA 1
ATOM 779 C C . GLN A 1 98 ? -12.612 -2.894 4.442 1.00 94.44 98 GLN A C 1
ATOM 781 O O . GLN A 1 98 ? -13.663 -2.437 4.888 1.00 94.44 98 GLN A O 1
ATOM 786 N N . LEU A 1 99 ? -12.419 -4.210 4.319 1.00 93.75 99 LEU A N 1
ATOM 787 C CA . LEU A 1 99 ? -13.406 -5.197 4.761 1.00 93.75 99 LEU A CA 1
ATOM 788 C C . LEU A 1 99 ? -13.635 -5.117 6.273 1.00 93.75 99 LEU A C 1
ATOM 790 O O . LEU A 1 99 ? -14.782 -5.069 6.711 1.00 93.75 99 LEU A O 1
ATOM 794 N N . ILE A 1 100 ? -12.563 -5.022 7.062 1.00 93.81 100 ILE A N 1
ATOM 795 C CA . ILE A 1 100 ? -12.647 -4.796 8.509 1.00 93.81 100 ILE A CA 1
ATOM 796 C C . ILE A 1 100 ? -13.391 -3.492 8.818 1.00 93.81 100 ILE A C 1
ATOM 798 O O . ILE A 1 100 ? -14.223 -3.464 9.721 1.00 93.81 100 ILE A O 1
ATOM 802 N N . TYR A 1 101 ? -13.126 -2.418 8.070 1.00 91.44 101 TYR A N 1
ATOM 803 C CA . TYR A 1 101 ? -13.773 -1.124 8.282 1.00 91.44 101 TYR A CA 1
ATOM 804 C C . TYR A 1 101 ? -15.301 -1.191 8.113 1.00 91.44 101 TYR A C 1
ATOM 806 O O . TYR A 1 101 ? -16.030 -0.600 8.909 1.00 91.44 101 TYR A O 1
ATOM 814 N N . PHE A 1 102 ? -15.799 -1.914 7.103 1.00 91.75 102 PHE A N 1
ATOM 815 C CA . PHE A 1 102 ? -17.240 -1.998 6.831 1.00 91.75 102 PHE A CA 1
ATOM 816 C C . PHE A 1 102 ? -17.963 -3.093 7.618 1.00 91.75 102 PHE A C 1
ATOM 818 O O . PHE A 1 102 ? -19.086 -2.868 8.071 1.00 91.75 102 PHE A O 1
ATOM 825 N N . PHE A 1 103 ? -17.342 -4.263 7.777 1.00 91.62 103 PHE A N 1
ATOM 826 C CA . PHE A 1 103 ? -17.976 -5.446 8.370 1.00 91.62 103 PHE A CA 1
ATOM 827 C C . PHE A 1 103 ? -17.578 -5.689 9.833 1.00 91.62 103 PHE A C 1
ATOM 829 O O . PHE A 1 103 ? -18.224 -6.481 10.519 1.00 91.62 103 PHE A O 1
ATOM 836 N N . GLY A 1 104 ? -16.562 -4.983 10.334 1.00 90.69 104 GLY A N 1
ATOM 837 C CA . GLY A 1 104 ? -16.049 -5.125 11.694 1.00 90.69 104 GLY A CA 1
ATOM 838 C C . GLY A 1 104 ? -15.117 -6.326 11.883 1.00 90.69 104 GLY A C 1
ATOM 839 O O . GLY A 1 104 ? -14.869 -7.117 10.974 1.00 90.69 104 GLY A O 1
ATOM 840 N N . LEU A 1 105 ? -14.588 -6.453 13.104 1.00 92.12 105 LEU A N 1
ATOM 841 C CA . LEU A 1 105 ? -13.716 -7.551 13.530 1.00 92.12 105 LEU A CA 1
ATOM 842 C C . LEU A 1 105 ? -14.456 -8.478 14.504 1.00 92.12 105 LEU A C 1
ATOM 844 O O . LEU A 1 105 ? -14.789 -8.101 15.623 1.00 92.12 105 LEU A O 1
ATOM 848 N N . SER A 1 106 ? -14.672 -9.715 14.071 1.00 92.81 106 SER A N 1
ATOM 849 C CA . SER A 1 106 ? -15.024 -10.878 14.892 1.00 92.81 106 SER A CA 1
ATOM 850 C C . SER A 1 106 ? -13.803 -11.792 15.085 1.00 92.81 106 SER A C 1
ATOM 852 O O . SER A 1 106 ? -12.809 -11.649 14.377 1.00 92.81 106 SER A O 1
ATOM 854 N N . GLY A 1 107 ? -13.866 -12.774 15.992 1.00 90.62 107 GLY A N 1
ATOM 855 C CA . GLY A 1 107 ? -12.739 -13.692 16.232 1.00 90.62 107 GLY A CA 1
ATOM 856 C C . GLY A 1 107 ? -12.293 -14.487 14.995 1.00 90.62 107 GLY A C 1
ATOM 857 O O . GLY A 1 107 ? -11.098 -14.665 14.775 1.00 90.62 107 GLY A O 1
ATOM 858 N N . THR A 1 108 ? -13.229 -14.915 14.141 1.00 91.69 108 THR A N 1
ATOM 859 C CA . THR A 1 108 ? -12.906 -15.651 12.905 1.00 91.69 108 THR A CA 1
ATOM 860 C C . THR A 1 108 ? -12.318 -14.738 11.836 1.00 91.69 108 THR A C 1
ATOM 862 O O . THR A 1 108 ? -11.319 -15.088 11.210 1.00 91.69 108 THR A O 1
ATOM 865 N N . THR A 1 109 ? -12.898 -13.551 11.645 1.00 93.56 109 THR A N 1
ATOM 866 C CA . THR A 1 109 ? -12.373 -12.567 10.690 1.00 93.56 109 THR A CA 1
ATOM 867 C C . THR A 1 109 ? -11.009 -12.050 11.134 1.00 93.56 109 THR A C 1
ATOM 869 O O . THR A 1 109 ? -10.133 -11.919 10.296 1.00 93.56 109 THR A O 1
ATOM 872 N N . ALA A 1 110 ? -10.785 -11.841 12.436 1.00 92.94 110 ALA A N 1
ATOM 873 C CA . ALA A 1 110 ? -9.483 -11.449 12.971 1.00 92.94 110 ALA A CA 1
ATOM 874 C C . ALA A 1 110 ? -8.408 -12.504 12.676 1.00 92.94 110 ALA A C 1
ATOM 876 O O . ALA A 1 110 ? -7.334 -12.149 12.197 1.00 92.94 110 ALA A O 1
ATOM 877 N N . ALA A 1 111 ? -8.721 -13.793 12.864 1.00 93.31 111 ALA A N 1
ATOM 878 C CA . ALA A 1 111 ? -7.795 -14.884 12.560 1.00 93.31 111 ALA A CA 1
ATOM 879 C C . ALA A 1 111 ? -7.460 -14.959 11.066 1.00 93.31 111 ALA A C 1
ATOM 881 O O . ALA A 1 111 ? -6.291 -15.071 10.697 1.00 93.31 111 ALA A O 1
ATOM 882 N N . LEU A 1 112 ? -8.468 -14.838 10.196 1.00 94.88 112 LEU A N 1
ATOM 883 C CA . LEU A 1 112 ? -8.255 -14.778 8.747 1.00 94.88 112 LEU A CA 1
ATOM 884 C C . LEU A 1 112 ? -7.409 -13.562 8.353 1.00 94.88 112 LEU A C 1
ATOM 886 O O . LEU A 1 112 ? -6.493 -13.688 7.542 1.00 94.88 112 LEU A O 1
ATOM 890 N N . SER A 1 113 ? -7.670 -12.404 8.956 1.00 95.88 113 SER A N 1
ATOM 891 C CA . SER A 1 113 ? -6.919 -11.180 8.699 1.00 95.88 113 SER A CA 1
ATOM 892 C C . SER A 1 113 ? -5.489 -11.228 9.234 1.00 95.88 113 SER A C 1
ATOM 894 O O . SER A 1 113 ? -4.596 -10.682 8.594 1.00 95.88 113 SER A O 1
ATOM 896 N N . ALA A 1 114 ? -5.232 -11.921 10.345 1.00 95.06 114 ALA A N 1
ATOM 897 C CA . ALA A 1 114 ? -3.880 -12.170 10.836 1.00 95.06 114 ALA A CA 1
ATOM 898 C C . ALA A 1 114 ? -3.096 -13.086 9.883 1.00 95.06 114 ALA A C 1
ATOM 900 O O . ALA A 1 114 ? -1.951 -12.788 9.544 1.00 95.06 114 ALA A O 1
ATOM 901 N N . VAL A 1 115 ? -3.715 -14.164 9.389 1.00 95.62 115 VAL A N 1
ATOM 902 C CA . VAL A 1 115 ? -3.092 -15.042 8.382 1.00 95.62 115 VAL A CA 1
ATOM 903 C C . VAL A 1 115 ? -2.763 -14.261 7.111 1.00 95.62 115 VAL A C 1
ATOM 905 O O . VAL A 1 115 ? -1.641 -14.352 6.612 1.00 95.62 115 VAL A O 1
ATOM 908 N N . ASP A 1 116 ? -3.708 -13.462 6.617 1.00 95.25 116 ASP A N 1
ATOM 909 C CA . ASP A 1 116 ? -3.503 -12.603 5.451 1.00 95.25 116 ASP A CA 1
ATOM 910 C C . ASP A 1 116 ? -2.390 -11.568 5.691 1.00 95.25 116 ASP A C 1
ATOM 912 O O . ASP A 1 116 ? -1.536 -11.375 4.825 1.00 95.25 116 ASP A O 1
ATOM 916 N N . PHE A 1 117 ? -2.317 -10.977 6.890 1.00 96.19 117 PHE A N 1
ATOM 917 C CA . PHE A 1 117 ? -1.241 -10.063 7.273 1.00 96.19 117 PHE A CA 1
ATOM 918 C C . PHE A 1 117 ? 0.138 -10.721 7.140 1.00 96.19 117 PHE A C 1
ATOM 920 O O . PHE A 1 117 ? 0.997 -10.208 6.420 1.00 96.19 117 PHE A O 1
ATOM 927 N N . TYR A 1 118 ? 0.357 -11.869 7.790 1.00 96.56 118 TYR A N 1
ATOM 928 C CA . TYR A 1 118 ? 1.653 -12.551 7.750 1.00 96.56 118 TYR A CA 1
ATOM 929 C C . TYR A 1 118 ? 1.986 -13.076 6.349 1.00 96.56 118 TYR A C 1
ATOM 931 O O . TYR A 1 118 ? 3.127 -12.942 5.904 1.00 96.56 118 TYR A O 1
ATOM 939 N N . ALA A 1 119 ? 1.004 -13.622 5.626 1.00 96.38 119 ALA A N 1
ATOM 940 C CA . ALA A 1 119 ? 1.200 -14.122 4.269 1.00 96.38 119 ALA A CA 1
ATOM 941 C C . ALA A 1 119 ? 1.616 -13.000 3.304 1.00 96.38 119 ALA A C 1
ATOM 943 O O . ALA A 1 119 ? 2.617 -13.137 2.594 1.00 96.38 119 ALA A O 1
ATOM 944 N N . ASN A 1 120 ? 0.904 -11.868 3.316 1.00 96.44 120 ASN A N 1
ATOM 945 C CA . ASN A 1 120 ? 1.235 -10.714 2.480 1.00 96.44 120 ASN A CA 1
ATOM 946 C C . ASN A 1 120 ? 2.563 -10.073 2.891 1.00 96.44 120 ASN A C 1
ATOM 948 O O . ASN A 1 120 ? 3.329 -9.660 2.020 1.00 96.44 120 ASN A O 1
ATOM 952 N N . TYR A 1 121 ? 2.883 -10.037 4.187 1.00 95.81 121 TYR A N 1
ATOM 953 C CA . TYR A 1 121 ? 4.155 -9.499 4.668 1.00 95.81 121 TYR A CA 1
ATOM 954 C C . TYR A 1 121 ? 5.343 -10.345 4.193 1.00 95.81 121 TYR A C 1
ATOM 956 O O . TYR A 1 121 ? 6.303 -9.810 3.636 1.00 95.81 121 TYR A O 1
ATOM 964 N N . ILE A 1 122 ? 5.266 -11.672 4.345 1.00 96.00 122 ILE A N 1
ATOM 965 C CA . ILE A 1 122 ? 6.300 -12.602 3.867 1.00 96.00 122 ILE A CA 1
ATOM 966 C C . ILE A 1 122 ? 6.443 -12.505 2.347 1.00 96.00 122 ILE A C 1
ATOM 968 O O . ILE A 1 122 ? 7.563 -12.452 1.839 1.00 96.00 122 ILE A O 1
ATOM 972 N N . LEU A 1 123 ? 5.327 -12.435 1.614 1.00 94.62 123 LEU A N 1
ATOM 973 C CA . LEU A 1 123 ? 5.342 -12.269 0.163 1.00 94.62 123 LEU A CA 1
ATOM 974 C C . LEU A 1 123 ? 6.009 -10.948 -0.250 1.00 94.62 123 LEU A C 1
ATOM 976 O O . LEU A 1 123 ? 6.860 -10.948 -1.140 1.00 94.62 123 LEU A O 1
ATOM 980 N N . ALA A 1 124 ? 5.668 -9.834 0.404 1.00 94.75 124 ALA A N 1
ATOM 981 C CA . ALA A 1 124 ? 6.267 -8.528 0.140 1.00 94.75 124 ALA A CA 1
ATOM 982 C C . ALA A 1 124 ? 7.778 -8.530 0.414 1.00 94.75 124 ALA A C 1
ATOM 984 O O . ALA A 1 124 ? 8.556 -8.064 -0.420 1.00 94.75 124 ALA A O 1
ATOM 985 N N . LEU A 1 125 ? 8.205 -9.117 1.537 1.00 94.62 125 LEU A N 1
ATOM 986 C CA . LEU A 1 125 ? 9.617 -9.236 1.896 1.00 94.62 125 LEU A CA 1
ATOM 987 C C . LEU A 1 125 ? 10.368 -10.125 0.899 1.00 94.62 125 LEU A C 1
ATOM 989 O O . LEU A 1 125 ? 11.421 -9.731 0.400 1.00 94.62 125 LEU A O 1
ATOM 993 N N . GLY A 1 126 ? 9.807 -11.282 0.539 1.00 93.25 126 GLY A N 1
ATOM 994 C CA . GLY A 1 126 ? 10.392 -12.191 -0.448 1.00 93.25 126 GLY A CA 1
ATOM 995 C C . GLY A 1 126 ? 10.570 -11.538 -1.821 1.00 93.25 126 GLY A C 1
ATOM 996 O O . GLY A 1 126 ? 11.637 -11.650 -2.426 1.00 93.25 126 GLY A O 1
ATOM 997 N N . LEU A 1 127 ? 9.564 -10.795 -2.296 1.00 91.38 127 LEU A N 1
ATOM 998 C CA . LEU A 1 127 ? 9.655 -10.029 -3.544 1.00 91.38 127 LEU A CA 1
ATOM 999 C C . LEU A 1 127 ? 10.675 -8.884 -3.446 1.00 91.38 127 LEU A C 1
ATOM 1001 O O . LEU A 1 127 ? 11.422 -8.659 -4.399 1.00 91.38 127 LEU A O 1
ATOM 1005 N N . GLY A 1 128 ? 10.744 -8.197 -2.302 1.00 89.56 128 GLY A N 1
ATOM 1006 C CA . GLY A 1 128 ? 11.731 -7.150 -2.034 1.00 89.56 128 GLY A CA 1
ATOM 1007 C C . GLY A 1 128 ? 13.169 -7.673 -2.068 1.00 89.56 128 GLY A C 1
ATOM 1008 O O . GLY A 1 128 ? 14.011 -7.108 -2.766 1.00 89.56 128 GLY A O 1
ATOM 1009 N N . VAL A 1 129 ? 13.440 -8.794 -1.394 1.00 90.81 129 VAL A N 1
ATOM 1010 C CA . VAL A 1 129 ? 14.755 -9.458 -1.404 1.00 90.81 129 VAL A CA 1
ATOM 1011 C C . VAL A 1 129 ? 15.111 -9.946 -2.806 1.00 90.81 129 VAL A C 1
ATOM 1013 O O . VAL A 1 129 ? 16.230 -9.724 -3.263 1.00 90.81 129 VAL A O 1
ATOM 1016 N N . LEU A 1 130 ? 14.166 -10.559 -3.525 1.00 88.06 130 LEU A N 1
ATOM 1017 C CA . LEU A 1 130 ? 14.394 -11.037 -4.890 1.00 88.06 130 LEU A CA 1
ATOM 1018 C C . LEU A 1 130 ? 14.730 -9.891 -5.855 1.00 88.06 130 LEU A C 1
ATOM 1020 O O . LEU A 1 130 ? 15.613 -10.036 -6.705 1.00 88.06 130 LEU A O 1
ATOM 1024 N N . LEU A 1 131 ? 14.041 -8.754 -5.729 1.00 85.25 131 LEU A N 1
ATOM 1025 C CA . LEU A 1 131 ? 14.341 -7.557 -6.505 1.00 85.25 131 LEU A CA 1
ATOM 1026 C C . LEU A 1 131 ? 15.724 -6.998 -6.140 1.00 85.25 131 LEU A C 1
ATOM 1028 O O . LEU A 1 131 ? 16.522 -6.740 -7.039 1.00 85.25 131 LEU A O 1
ATOM 1032 N N . GLY A 1 132 ? 16.022 -6.860 -4.845 1.00 84.44 132 GLY A N 1
ATOM 1033 C CA . GLY A 1 132 ? 17.316 -6.385 -4.354 1.00 84.44 132 GLY A CA 1
ATOM 1034 C C . GLY A 1 132 ? 18.470 -7.245 -4.863 1.00 84.44 132 GLY A C 1
ATOM 1035 O O . GLY A 1 132 ? 19.399 -6.733 -5.478 1.00 84.44 132 GLY A O 1
ATOM 1036 N N . TYR A 1 133 ? 18.363 -8.567 -4.722 1.00 85.88 133 TYR A N 1
ATOM 1037 C CA . TYR A 1 133 ? 19.345 -9.516 -5.247 1.00 85.88 133 TYR A CA 1
ATOM 1038 C C . TYR A 1 133 ? 19.633 -9.279 -6.734 1.00 85.88 133 TYR A C 1
ATOM 1040 O O . TYR A 1 133 ? 20.788 -9.265 -7.152 1.00 85.88 133 TYR A O 1
ATOM 1048 N N . ARG A 1 134 ? 18.600 -9.033 -7.544 1.00 81.06 134 ARG A N 1
ATOM 1049 C CA . ARG A 1 134 ? 18.756 -8.780 -8.985 1.00 81.06 134 ARG A CA 1
ATOM 1050 C C . ARG A 1 134 ? 19.369 -7.425 -9.297 1.00 81.06 134 ARG A C 1
ATOM 1052 O O . ARG A 1 134 ? 20.150 -7.351 -10.237 1.00 81.06 134 ARG A O 1
ATOM 1059 N N . LEU A 1 135 ? 19.037 -6.396 -8.521 1.00 79.69 135 LEU A N 1
ATOM 1060 C CA . LEU A 1 135 ? 19.654 -5.074 -8.634 1.00 79.69 135 LEU A CA 1
ATOM 1061 C C . LEU A 1 135 ? 21.166 -5.132 -8.393 1.00 79.69 135 LEU A C 1
ATOM 1063 O O . LEU A 1 135 ? 21.905 -4.436 -9.078 1.00 79.69 135 LEU A O 1
ATOM 1067 N N . TYR A 1 136 ? 21.622 -5.989 -7.475 1.00 79.25 136 TYR A N 1
ATOM 1068 C CA . TYR A 1 136 ? 23.043 -6.109 -7.141 1.00 79.25 136 TYR A CA 1
ATOM 1069 C C . TYR A 1 136 ? 23.826 -7.116 -7.994 1.00 79.25 136 TYR A C 1
ATOM 1071 O O . TYR A 1 136 ? 25.043 -6.997 -8.090 1.00 79.25 136 TYR A O 1
ATOM 1079 N N . THR A 1 137 ? 23.170 -8.115 -8.592 1.00 79.38 137 THR A N 1
ATOM 1080 C CA . THR A 1 137 ? 23.861 -9.211 -9.307 1.00 79.38 137 THR A CA 1
ATOM 1081 C C . THR A 1 137 ? 23.778 -9.142 -10.826 1.00 79.38 137 THR A C 1
ATOM 1083 O O . THR A 1 137 ? 24.572 -9.797 -11.497 1.00 79.38 137 THR A O 1
ATOM 1086 N N . LYS A 1 138 ? 22.831 -8.389 -11.395 1.00 62.97 138 LYS A N 1
ATOM 1087 C CA . LYS A 1 138 ? 22.694 -8.263 -12.849 1.00 62.97 138 LYS A CA 1
ATOM 1088 C C . LYS A 1 138 ? 23.202 -6.914 -13.333 1.00 62.97 138 LYS A C 1
ATOM 1090 O O . LYS A 1 138 ? 22.878 -5.885 -12.749 1.00 62.97 138 LYS A O 1
ATOM 1095 N N . GLU A 1 139 ? 23.887 -6.922 -14.474 1.00 57.28 139 GLU A N 1
ATOM 1096 C CA . GLU A 1 139 ? 24.048 -5.738 -15.321 1.00 57.28 139 GLU A CA 1
ATOM 1097 C C . GLU A 1 139 ? 22.664 -5.347 -15.858 1.00 57.28 139 GLU A C 1
ATOM 1099 O O . GLU A 1 139 ? 22.215 -5.807 -16.910 1.00 57.28 139 GLU A O 1
ATOM 1104 N N . ILE A 1 140 ? 21.916 -4.572 -15.073 1.00 64.00 140 ILE A N 1
ATOM 1105 C CA . ILE A 1 140 ? 20.621 -4.057 -15.502 1.00 64.00 140 ILE A CA 1
ATOM 1106 C C . ILE A 1 140 ? 20.873 -3.110 -16.661 1.00 64.00 140 ILE A C 1
ATOM 1108 O O . ILE A 1 140 ? 21.616 -2.136 -16.541 1.00 64.00 140 ILE A O 1
ATOM 1112 N N . ASN A 1 141 ? 20.225 -3.391 -17.787 1.00 64.25 141 ASN A N 1
ATOM 1113 C CA . ASN A 1 141 ? 20.248 -2.480 -18.912 1.00 64.25 141 ASN A CA 1
ATOM 1114 C C . ASN A 1 141 ? 19.640 -1.143 -18.444 1.00 64.25 141 ASN A C 1
ATOM 1116 O O . ASN A 1 141 ? 18.502 -1.156 -17.966 1.00 64.25 141 ASN A O 1
ATOM 1120 N N . PRO A 1 142 ? 20.331 0.006 -18.582 1.00 60.91 142 PRO A N 1
ATOM 1121 C CA . PRO A 1 142 ? 19.835 1.304 -18.112 1.00 60.91 142 PRO A CA 1
ATOM 1122 C C . PRO A 1 142 ? 18.429 1.656 -18.621 1.00 60.91 142 PRO A C 1
ATOM 1124 O O . PRO A 1 142 ? 17.709 2.423 -17.994 1.00 60.91 142 PRO A O 1
ATOM 1127 N N . ARG A 1 143 ? 18.006 1.050 -19.739 1.00 61.78 143 ARG A N 1
ATOM 1128 C CA . ARG A 1 143 ? 16.669 1.200 -20.333 1.00 61.78 143 ARG A CA 1
ATOM 1129 C C . ARG A 1 143 ? 15.535 0.526 -19.549 1.00 61.78 143 ARG A C 1
ATOM 1131 O O . ARG A 1 143 ? 14.380 0.875 -19.758 1.00 61.78 143 ARG A O 1
ATOM 1138 N N . GLU A 1 144 ? 15.832 -0.431 -18.671 1.00 63.25 144 GLU A N 1
ATOM 1139 C CA . GLU A 1 144 ? 14.835 -1.113 -17.825 1.00 63.25 144 GLU A CA 1
ATOM 1140 C C . GLU A 1 144 ? 14.640 -0.421 -16.465 1.00 63.25 144 GLU A C 1
ATOM 1142 O O . GLU A 1 144 ? 13.804 -0.827 -15.652 1.00 63.25 144 GLU A O 1
ATOM 1147 N N . MET A 1 145 ? 15.408 0.639 -16.212 1.00 67.12 145 MET A N 1
ATOM 1148 C CA . MET A 1 145 ? 15.429 1.364 -14.954 1.00 67.12 145 MET A CA 1
ATOM 1149 C C . MET A 1 145 ? 14.248 2.342 -14.882 1.00 67.12 145 MET A C 1
ATOM 1151 O O . MET A 1 145 ? 14.317 3.476 -15.343 1.00 67.12 145 MET A O 1
ATOM 1155 N N . ASN A 1 146 ? 13.131 1.878 -14.322 1.00 70.31 146 ASN A N 1
ATOM 1156 C CA . ASN A 1 146 ? 11.899 2.655 -14.164 1.00 70.31 146 ASN A CA 1
ATOM 1157 C C . ASN A 1 146 ? 11.504 2.753 -12.678 1.00 70.31 146 ASN A C 1
ATOM 1159 O O . ASN A 1 146 ? 11.797 1.855 -11.889 1.00 70.31 146 ASN A O 1
ATOM 1163 N N . TYR A 1 147 ? 10.755 3.791 -12.298 1.00 71.69 147 TYR A N 1
ATOM 1164 C CA . TYR A 1 147 ? 10.213 3.986 -10.946 1.00 71.69 147 TYR A CA 1
ATOM 1165 C C . TYR A 1 147 ? 9.343 2.824 -10.441 1.00 71.69 147 TYR A C 1
ATOM 1167 O O . TYR A 1 147 ? 9.162 2.676 -9.235 1.00 71.69 147 TYR A O 1
ATOM 1175 N N . ALA A 1 148 ? 8.861 1.945 -11.327 1.00 74.62 148 ALA A N 1
ATOM 1176 C CA . ALA A 1 148 ? 8.199 0.701 -10.933 1.00 74.62 148 ALA A CA 1
ATOM 1177 C C . ALA A 1 148 ? 9.071 -0.175 -10.004 1.00 74.62 148 ALA A C 1
ATOM 1179 O O . ALA A 1 148 ? 8.538 -0.918 -9.185 1.00 74.62 148 ALA A O 1
ATOM 1180 N N . ILE A 1 149 ? 10.404 -0.064 -10.056 1.00 83.50 149 ILE A N 1
ATOM 1181 C CA . ILE A 1 149 ? 11.339 -0.791 -9.174 1.00 83.50 149 ILE A CA 1
ATOM 1182 C C . ILE A 1 149 ? 11.095 -0.469 -7.684 1.00 83.50 149 ILE A C 1
ATOM 1184 O O . ILE A 1 149 ? 11.427 -1.271 -6.820 1.00 83.50 149 ILE A O 1
ATOM 1188 N N . VAL A 1 150 ? 10.424 0.638 -7.355 1.00 84.75 150 VAL A N 1
ATOM 1189 C CA . VAL A 1 150 ? 10.120 1.009 -5.963 1.00 84.75 150 VAL A CA 1
ATOM 1190 C C . VAL A 1 150 ? 8.872 0.303 -5.394 1.00 84.75 150 VAL A C 1
ATOM 1192 O O . VAL A 1 150 ? 8.646 0.325 -4.185 1.00 84.75 150 VAL A O 1
ATOM 1195 N N . ILE A 1 151 ? 8.067 -0.375 -6.222 1.00 86.94 151 ILE A N 1
ATOM 1196 C CA . ILE A 1 151 ? 6.814 -1.014 -5.772 1.00 86.94 151 ILE A CA 1
ATOM 1197 C C . ILE A 1 151 ? 7.048 -2.123 -4.721 1.00 86.94 151 ILE A C 1
ATOM 1199 O O . ILE A 1 151 ? 6.310 -2.151 -3.738 1.00 86.94 151 ILE A O 1
ATOM 1203 N N . PRO A 1 152 ? 8.046 -3.026 -4.834 1.00 88.50 152 PRO A N 1
ATOM 1204 C CA . PRO A 1 152 ? 8.249 -4.049 -3.804 1.00 88.50 152 PRO A CA 1
ATOM 1205 C C . PRO A 1 152 ? 8.621 -3.503 -2.415 1.00 88.50 152 PRO A C 1
ATOM 1207 O O . PRO A 1 152 ? 7.990 -3.922 -1.447 1.00 88.50 152 PRO A O 1
ATOM 1210 N N . PRO A 1 153 ? 9.544 -2.530 -2.271 1.00 88.75 153 PRO A N 1
ATOM 1211 C CA . PRO A 1 153 ? 9.738 -1.837 -0.995 1.00 88.75 153 PRO A CA 1
ATOM 1212 C C . PRO A 1 153 ? 8.464 -1.174 -0.457 1.00 88.75 153 PRO A C 1
ATOM 1214 O O . PRO A 1 153 ? 8.182 -1.268 0.736 1.00 88.75 153 PRO A O 1
ATOM 1217 N N . LEU A 1 154 ? 7.674 -0.535 -1.331 1.00 89.06 154 LEU A N 1
ATOM 1218 C CA . LEU A 1 154 ? 6.392 0.081 -0.966 1.00 89.06 154 LEU A CA 1
ATOM 1219 C C . LEU A 1 154 ? 5.425 -0.947 -0.363 1.00 89.06 154 LEU A C 1
ATOM 1221 O O . LEU A 1 154 ? 4.748 -0.651 0.620 1.00 89.06 154 LEU A O 1
ATOM 1225 N N . ALA A 1 155 ? 5.390 -2.163 -0.911 1.00 91.62 155 ALA A N 1
ATOM 1226 C CA . ALA A 1 155 ? 4.522 -3.225 -0.419 1.00 91.62 155 ALA A CA 1
ATOM 1227 C C . ALA A 1 155 ? 4.782 -3.586 1.045 1.00 91.62 155 ALA A C 1
ATOM 1229 O O . ALA A 1 155 ? 3.840 -3.774 1.813 1.00 91.62 155 ALA A O 1
ATOM 1230 N N . ILE A 1 156 ? 6.047 -3.599 1.458 1.00 92.75 156 ILE A N 1
ATOM 1231 C CA . ILE A 1 156 ? 6.427 -3.856 2.849 1.00 92.75 156 ILE A CA 1
ATOM 1232 C C . ILE A 1 156 ? 5.877 -2.742 3.763 1.00 92.75 156 ILE A C 1
ATOM 1234 O O . ILE A 1 156 ? 5.292 -3.025 4.812 1.00 92.75 156 ILE A O 1
ATOM 1238 N N . GLY A 1 157 ? 5.980 -1.480 3.329 1.00 88.75 157 GLY A N 1
ATOM 1239 C CA . GLY A 1 157 ? 5.472 -0.311 4.058 1.00 88.75 157 GLY A CA 1
ATOM 1240 C C . GLY A 1 157 ? 3.942 -0.202 4.123 1.00 88.75 157 GLY A C 1
ATOM 1241 O O . GLY A 1 157 ? 3.412 0.490 4.986 1.00 88.75 157 GLY A O 1
ATOM 1242 N N . THR A 1 158 ? 3.195 -0.883 3.248 1.00 90.00 158 THR A N 1
ATOM 1243 C CA . THR A 1 158 ? 1.714 -0.866 3.285 1.00 90.00 158 THR A CA 1
ATOM 1244 C C . THR A 1 158 ? 1.105 -1.740 4.385 1.00 90.00 158 THR A C 1
ATOM 1246 O O . THR A 1 158 ? -0.084 -1.619 4.675 1.00 90.00 158 THR A O 1
ATOM 1249 N N . SER A 1 159 ? 1.911 -2.572 5.049 1.00 92.25 159 SER A N 1
ATOM 1250 C CA . SER A 1 159 ? 1.465 -3.446 6.144 1.00 92.25 159 SER A CA 1
ATOM 1251 C C . SER A 1 159 ? 0.822 -2.691 7.319 1.00 92.25 159 SER A C 1
ATOM 1253 O O . SER A 1 159 ? -0.037 -3.240 8.013 1.00 92.25 159 SER A O 1
ATOM 1255 N N . VAL A 1 160 ? 1.162 -1.410 7.500 1.00 89.06 160 VAL A N 1
ATOM 1256 C CA . VAL A 1 160 ? 0.625 -0.546 8.561 1.00 89.06 160 VAL A CA 1
ATOM 1257 C C . VAL A 1 160 ? -0.899 -0.411 8.539 1.00 89.06 160 VAL A C 1
ATOM 1259 O O . VAL A 1 160 ? -1.511 -0.323 9.604 1.00 89.06 160 VAL A O 1
ATOM 1262 N N . PHE A 1 161 ? -1.518 -0.437 7.350 1.00 87.19 161 PHE A N 1
ATOM 1263 C CA . PHE A 1 161 ? -2.965 -0.256 7.197 1.00 87.19 161 PHE A CA 1
ATOM 1264 C C . PHE A 1 161 ? -3.741 -1.352 7.927 1.00 87.19 161 PHE A C 1
ATOM 1266 O O . PHE A 1 161 ? -4.717 -1.076 8.622 1.00 87.19 161 PHE A O 1
ATOM 1273 N N . LEU A 1 162 ? -3.276 -2.595 7.804 1.00 90.50 162 LEU A N 1
ATOM 1274 C CA . LEU A 1 162 ? -3.918 -3.744 8.427 1.00 90.50 162 LEU A CA 1
ATOM 1275 C C . LEU A 1 162 ? -3.462 -3.936 9.880 1.00 90.50 162 LEU A C 1
ATOM 1277 O O . LEU A 1 162 ? -4.288 -4.230 10.746 1.00 90.50 162 LEU A O 1
ATOM 1281 N N . ALA A 1 163 ? -2.171 -3.715 10.161 1.00 89.94 163 ALA A N 1
ATOM 1282 C CA . ALA A 1 163 ? -1.596 -3.914 11.490 1.00 89.94 163 ALA A CA 1
ATOM 1283 C C . ALA A 1 163 ? -2.344 -3.130 12.574 1.00 89.94 163 ALA A C 1
ATOM 1285 O O . ALA A 1 163 ? -2.655 -3.691 13.620 1.00 89.94 163 ALA A O 1
ATOM 1286 N N . GLY A 1 164 ? -2.686 -1.861 12.319 1.00 86.94 164 GLY A N 1
ATOM 1287 C CA . GLY A 1 164 ? -3.355 -1.014 13.311 1.00 86.94 164 GLY A CA 1
ATOM 1288 C C . GLY A 1 164 ? -4.661 -1.600 13.842 1.00 86.94 164 GLY A C 1
ATOM 1289 O O . GLY A 1 164 ? -4.904 -1.605 15.046 1.00 86.94 164 GLY A O 1
ATOM 1290 N N . SER A 1 165 ? -5.483 -2.151 12.949 1.00 88.19 165 SER A N 1
ATOM 1291 C CA . SER A 1 165 ? -6.772 -2.736 13.332 1.00 88.19 165 SER A CA 1
ATOM 1292 C C . SER A 1 165 ? -6.600 -4.065 14.077 1.00 88.19 165 SER A C 1
ATOM 1294 O O . SER A 1 165 ? -7.342 -4.337 15.017 1.00 88.19 165 SER A O 1
ATOM 1296 N N . LEU A 1 166 ? -5.602 -4.873 13.701 1.00 90.81 166 LEU A N 1
ATOM 1297 C CA . LEU A 1 166 ? -5.328 -6.170 14.330 1.00 90.81 166 LEU A CA 1
ATOM 1298 C C . LEU A 1 166 ? -4.658 -6.045 15.699 1.00 90.81 166 LEU A C 1
ATOM 1300 O O . LEU A 1 166 ? -5.017 -6.776 16.620 1.00 90.81 166 LEU A O 1
ATOM 1304 N N . MET A 1 167 ? -3.731 -5.100 15.864 1.00 90.44 167 MET A N 1
ATOM 1305 C CA . MET A 1 167 ? -3.067 -4.855 17.148 1.00 90.44 167 MET A CA 1
ATOM 1306 C C . MET A 1 167 ? -4.069 -4.435 18.225 1.00 90.44 167 MET A C 1
ATOM 1308 O O . MET A 1 167 ? -3.990 -4.923 19.351 1.00 90.44 167 MET A O 1
ATOM 1312 N N . ASN A 1 168 ? -5.051 -3.605 17.855 1.00 87.38 168 ASN A N 1
ATOM 1313 C CA . ASN A 1 168 ? -6.142 -3.208 18.746 1.00 87.38 168 ASN A CA 1
ATOM 1314 C C . ASN A 1 168 ? -7.040 -4.386 19.160 1.00 87.38 168 ASN A C 1
ATOM 1316 O O . ASN A 1 168 ? -7.680 -4.314 20.206 1.00 87.38 168 ASN A O 1
ATOM 1320 N N . PHE A 1 169 ? -7.104 -5.451 18.354 1.00 89.88 169 PHE A N 1
ATOM 1321 C CA . PHE A 1 169 ? -7.920 -6.632 18.634 1.00 89.88 169 PHE A CA 1
ATOM 1322 C C . PHE A 1 169 ? -7.185 -7.677 19.489 1.00 89.88 169 PHE A C 1
ATOM 1324 O O . PHE A 1 169 ? -7.741 -8.152 20.474 1.00 89.88 169 PHE A O 1
ATOM 1331 N N . TYR A 1 170 ? -5.952 -8.046 19.121 1.00 86.94 170 TYR A N 1
ATOM 1332 C CA . TYR A 1 170 ? -5.227 -9.161 19.747 1.00 86.94 170 TYR A CA 1
ATOM 1333 C C . TYR A 1 170 ? -4.487 -8.793 21.040 1.00 86.94 170 TYR A C 1
ATOM 1335 O O . TYR A 1 170 ? -4.426 -9.605 21.964 1.00 86.94 170 TYR A O 1
ATOM 1343 N N . GLY A 1 171 ? -3.932 -7.579 21.138 1.00 83.75 171 GLY A N 1
ATOM 1344 C CA . GLY A 1 171 ? -3.081 -7.182 22.265 1.00 83.75 171 GLY A CA 1
ATOM 1345 C C . GLY A 1 171 ? -1.855 -8.094 22.489 1.00 83.75 171 GLY A C 1
ATOM 1346 O O . GLY A 1 171 ? -1.516 -8.950 21.670 1.00 83.75 171 GLY A O 1
ATOM 1347 N N . GLY A 1 172 ? -1.152 -7.888 23.609 1.00 86.00 172 GLY A N 1
ATOM 1348 C CA . GLY A 1 172 ? -0.079 -8.775 24.084 1.00 86.00 172 GLY A CA 1
ATOM 1349 C C . GLY A 1 172 ? 1.062 -9.038 23.085 1.00 86.00 172 GLY A C 1
ATOM 1350 O O . GLY A 1 172 ? 1.526 -8.137 22.386 1.00 86.00 172 GLY A O 1
ATOM 1351 N N . VAL A 1 173 ? 1.526 -10.293 23.042 1.00 87.25 173 VAL A N 1
ATOM 1352 C CA . VAL A 1 173 ? 2.690 -10.739 22.246 1.00 87.25 173 VAL A CA 1
ATOM 1353 C C . VAL A 1 173 ? 2.438 -10.642 20.739 1.00 87.25 173 VAL A C 1
ATOM 1355 O O . VAL A 1 173 ? 3.338 -10.286 19.974 1.00 87.25 173 VAL A O 1
ATOM 1358 N N . GLU A 1 174 ? 1.216 -10.929 20.289 1.00 87.31 174 GLU A N 1
ATOM 1359 C CA . GLU A 1 174 ? 0.868 -10.847 18.868 1.00 87.31 174 GLU A CA 1
ATOM 1360 C C . GLU A 1 174 ? 0.907 -9.397 18.380 1.00 87.31 174 GLU A C 1
ATOM 1362 O O . GLU A 1 174 ? 1.535 -9.108 17.358 1.00 87.31 174 GLU A O 1
ATOM 1367 N N . ALA A 1 175 ? 0.346 -8.464 19.159 1.00 88.50 175 ALA A N 1
ATOM 1368 C CA . ALA A 1 175 ? 0.415 -7.041 18.845 1.00 88.50 175 ALA A CA 1
ATOM 1369 C C . ALA A 1 175 ? 1.863 -6.517 18.832 1.00 88.50 175 ALA A C 1
ATOM 1371 O O . ALA A 1 175 ? 2.241 -5.798 17.908 1.00 88.50 175 ALA A O 1
ATOM 1372 N N . GLN A 1 176 ? 2.702 -6.925 19.794 1.00 88.19 176 GLN A N 1
ATOM 1373 C CA . GLN A 1 176 ? 4.133 -6.582 19.810 1.00 88.19 176 GLN A CA 1
ATOM 1374 C C . GLN A 1 176 ? 4.866 -7.102 18.564 1.00 88.19 176 GLN A C 1
ATOM 1376 O O . GLN A 1 176 ? 5.687 -6.392 17.982 1.00 88.19 176 GLN A O 1
ATOM 1381 N N . THR A 1 177 ? 4.546 -8.319 18.120 1.00 90.62 177 THR A N 1
ATOM 1382 C CA . THR A 1 177 ? 5.153 -8.915 16.922 1.00 90.62 177 THR A CA 1
ATOM 1383 C C . THR A 1 177 ? 4.746 -8.154 15.660 1.00 90.62 177 THR A C 1
ATOM 1385 O O . THR A 1 177 ? 5.601 -7.824 14.838 1.00 90.62 177 THR A O 1
ATOM 1388 N N . MET A 1 178 ? 3.458 -7.825 15.510 1.00 92.62 178 MET A N 1
ATOM 1389 C CA . MET A 1 178 ? 2.976 -7.011 14.388 1.00 92.62 178 MET A CA 1
ATOM 1390 C C . MET A 1 178 ? 3.623 -5.623 14.393 1.00 92.62 178 MET A C 1
ATOM 1392 O O . MET A 1 178 ? 4.105 -5.176 13.354 1.00 92.62 178 MET A O 1
ATOM 1396 N N . TYR A 1 179 ? 3.714 -4.978 15.558 1.00 89.25 179 TYR A N 1
ATOM 1397 C CA . TYR A 1 179 ? 4.370 -3.681 15.716 1.00 89.25 179 TYR A CA 1
ATOM 1398 C C . TYR A 1 179 ? 5.848 -3.724 15.298 1.00 89.25 179 TYR A C 1
ATOM 1400 O O . TYR A 1 179 ? 6.297 -2.885 14.515 1.00 89.25 179 TYR A O 1
ATOM 1408 N N . PHE A 1 180 ? 6.593 -4.737 15.751 1.00 90.56 180 PHE A N 1
ATOM 1409 C CA . PHE A 1 180 ? 7.987 -4.949 15.358 1.00 90.56 180 PHE A CA 1
ATOM 1410 C C . PHE A 1 180 ? 8.139 -5.122 13.839 1.00 90.56 180 PHE A C 1
ATOM 1412 O O . PHE A 1 180 ? 9.002 -4.487 13.229 1.00 90.56 180 PHE A O 1
ATOM 1419 N N . LEU A 1 181 ? 7.275 -5.925 13.208 1.00 93.50 181 LEU A N 1
ATOM 1420 C CA . LEU A 1 181 ? 7.281 -6.120 11.757 1.00 93.50 181 LEU A CA 1
ATOM 1421 C C . LEU A 1 181 ? 6.945 -4.831 10.997 1.00 93.50 181 LEU A C 1
ATOM 1423 O O . LEU A 1 181 ? 7.582 -4.542 9.984 1.00 93.50 181 LEU A O 1
ATOM 1427 N N . VAL A 1 182 ? 5.994 -4.024 11.473 1.00 91.94 182 VAL A N 1
ATOM 1428 C CA . VAL A 1 182 ? 5.686 -2.726 10.852 1.00 91.94 182 VAL A CA 1
ATOM 1429 C C . VAL A 1 182 ? 6.871 -1.768 10.965 1.00 91.94 182 VAL A C 1
ATOM 1431 O O . VAL A 1 182 ? 7.236 -1.152 9.967 1.00 91.94 182 VAL A O 1
ATOM 1434 N N . LEU A 1 183 ? 7.528 -1.675 12.126 1.00 89.94 183 LEU A N 1
ATOM 1435 C CA . 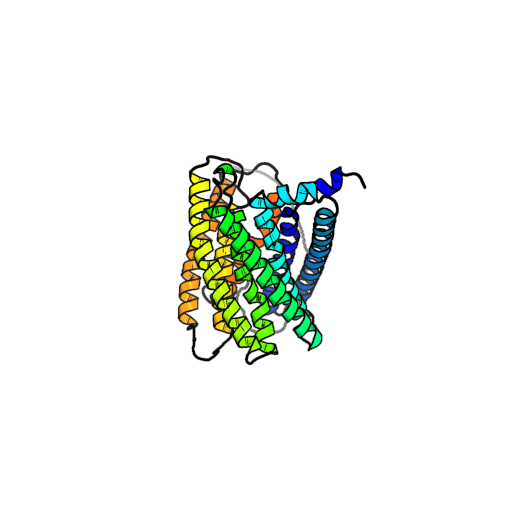LEU A 1 183 ? 8.715 -0.828 12.300 1.00 89.94 183 LEU A CA 1
ATOM 1436 C C . LEU A 1 183 ? 9.883 -1.268 11.413 1.00 89.94 183 LEU A C 1
ATOM 1438 O O . LEU A 1 183 ? 10.493 -0.442 10.732 1.00 89.94 183 LEU A O 1
ATOM 1442 N N . MET A 1 184 ? 10.171 -2.570 11.384 1.00 92.69 184 MET A N 1
ATOM 1443 C CA . MET A 1 184 ? 11.178 -3.141 10.491 1.00 92.69 184 MET A CA 1
ATOM 1444 C C . MET A 1 184 ? 10.832 -2.842 9.027 1.00 92.69 184 MET A C 1
ATOM 1446 O O . MET A 1 184 ? 11.689 -2.414 8.252 1.00 92.69 184 MET A O 1
ATOM 1450 N N . GLY A 1 185 ? 9.561 -3.015 8.664 1.00 91.25 185 GLY A N 1
ATOM 1451 C CA . GLY A 1 185 ? 9.058 -2.772 7.322 1.00 91.25 185 GLY A CA 1
ATOM 1452 C C . GLY A 1 185 ? 9.169 -1.311 6.898 1.00 91.25 185 GLY A C 1
ATOM 1453 O O . GLY A 1 185 ? 9.614 -1.037 5.785 1.00 91.25 185 GLY A O 1
ATOM 1454 N N . LEU A 1 186 ? 8.851 -0.376 7.798 1.00 89.69 186 LEU A N 1
ATOM 1455 C CA . LEU A 1 186 ? 9.024 1.059 7.585 1.00 89.69 186 LEU A CA 1
ATOM 1456 C C . LEU A 1 186 ? 10.496 1.417 7.364 1.00 89.69 186 LEU A C 1
ATOM 1458 O O . LEU A 1 186 ? 10.798 2.169 6.441 1.00 89.69 186 LEU A O 1
ATOM 1462 N N . GLY A 1 187 ? 11.411 0.859 8.164 1.00 87.56 187 GLY A N 1
ATOM 1463 C CA . GLY A 1 187 ? 12.850 1.065 7.987 1.00 87.56 187 GLY A CA 1
ATOM 1464 C C . GLY A 1 187 ? 13.334 0.595 6.613 1.00 87.56 187 GLY A C 1
ATOM 1465 O O . GLY A 1 187 ? 13.966 1.361 5.884 1.00 87.56 187 GLY A O 1
ATOM 1466 N N . ILE A 1 188 ? 12.977 -0.635 6.223 1.00 90.38 188 ILE A N 1
ATOM 1467 C CA . ILE A 1 188 ? 13.308 -1.200 4.905 1.00 90.38 188 ILE A CA 1
ATOM 1468 C C . ILE A 1 188 ? 12.752 -0.310 3.787 1.00 90.38 188 ILE A C 1
ATOM 1470 O O . ILE A 1 188 ? 13.486 0.083 2.882 1.00 90.38 188 ILE A O 1
ATOM 1474 N N . PHE A 1 189 ? 11.467 0.028 3.861 1.00 90.44 189 PHE A N 1
ATOM 1475 C CA . PHE A 1 189 ? 10.783 0.860 2.879 1.00 90.44 189 PHE A CA 1
ATOM 1476 C C . PHE A 1 189 ? 11.434 2.242 2.733 1.00 90.44 189 PHE A C 1
ATOM 1478 O O . PHE A 1 189 ? 11.720 2.662 1.612 1.00 90.44 189 PHE A O 1
ATOM 1485 N N . PHE A 1 190 ? 11.721 2.920 3.846 1.00 87.38 190 PHE A N 1
ATOM 1486 C CA . PHE A 1 190 ? 12.293 4.264 3.855 1.00 87.38 190 PHE A CA 1
ATOM 1487 C C . PHE A 1 190 ? 13.684 4.308 3.213 1.00 87.38 190 PHE A C 1
ATOM 1489 O O . PHE A 1 190 ? 13.920 5.093 2.292 1.00 87.38 190 PHE A O 1
ATOM 1496 N N . PHE A 1 191 ? 14.602 3.435 3.640 1.00 87.75 191 PHE A N 1
ATOM 1497 C CA . PHE A 1 191 ? 15.956 3.422 3.085 1.00 87.75 191 PHE A CA 1
ATOM 1498 C C . PHE A 1 191 ? 15.972 2.963 1.626 1.00 87.75 191 PHE A C 1
ATOM 1500 O O . PHE A 1 191 ? 16.633 3.589 0.796 1.00 87.75 191 PHE A O 1
ATOM 1507 N N . LEU A 1 192 ? 15.213 1.919 1.273 1.00 87.12 192 LEU A N 1
ATOM 1508 C CA . LEU A 1 192 ? 15.134 1.467 -0.118 1.00 87.12 192 LEU A CA 1
ATOM 1509 C C . LEU A 1 192 ? 14.499 2.519 -1.028 1.00 87.12 192 LEU A C 1
ATOM 1511 O O . LEU A 1 192 ? 14.931 2.644 -2.171 1.00 87.12 192 LEU A O 1
ATOM 1515 N N . PHE A 1 193 ? 13.536 3.306 -0.544 1.00 84.81 193 PHE A N 1
ATOM 1516 C CA . PHE A 1 193 ? 13.008 4.436 -1.304 1.00 84.81 193 PHE A CA 1
ATOM 1517 C C . PHE A 1 193 ? 14.094 5.470 -1.611 1.00 84.81 193 PHE A C 1
ATOM 1519 O O . PHE A 1 193 ? 14.217 5.879 -2.762 1.00 84.81 193 PHE A O 1
ATOM 1526 N N . ILE A 1 194 ? 14.914 5.851 -0.627 1.00 85.06 194 ILE A N 1
ATOM 1527 C CA . ILE A 1 194 ? 16.003 6.815 -0.845 1.00 85.06 194 ILE A CA 1
ATOM 1528 C C . ILE A 1 194 ? 17.007 6.267 -1.865 1.00 85.06 194 ILE A C 1
ATOM 1530 O O . ILE A 1 194 ? 17.339 6.953 -2.834 1.00 85.06 194 ILE A O 1
ATOM 1534 N N . PHE A 1 195 ? 17.462 5.023 -1.693 1.00 84.19 195 PHE A N 1
ATOM 1535 C CA . PHE A 1 195 ? 18.467 4.428 -2.575 1.00 84.19 195 PHE A CA 1
ATOM 1536 C C . PHE A 1 195 ? 17.933 4.179 -3.990 1.00 84.19 195 PHE A C 1
ATOM 1538 O O . PHE A 1 195 ? 18.502 4.670 -4.965 1.00 84.19 195 PHE A O 1
ATOM 1545 N N . ILE A 1 196 ? 16.818 3.456 -4.121 1.00 82.25 196 ILE A N 1
ATOM 1546 C CA . ILE A 1 196 ? 16.240 3.100 -5.424 1.00 82.25 196 ILE A CA 1
ATOM 1547 C C . ILE A 1 196 ? 15.644 4.336 -6.105 1.00 82.25 196 ILE A C 1
ATOM 1549 O O . ILE A 1 196 ? 15.756 4.470 -7.320 1.00 82.25 196 ILE A O 1
ATOM 1553 N N . GLY A 1 197 ? 15.052 5.262 -5.350 1.00 75.56 197 GLY A N 1
ATOM 1554 C CA . GLY A 1 197 ? 14.512 6.514 -5.881 1.00 75.56 197 GLY A CA 1
ATOM 1555 C C . GLY A 1 197 ? 15.596 7.406 -6.486 1.00 75.56 197 GLY A C 1
ATOM 1556 O O . GLY A 1 197 ? 15.416 7.916 -7.592 1.00 75.56 197 GLY A O 1
ATOM 1557 N N . SER A 1 198 ? 16.749 7.526 -5.819 1.00 79.75 198 SER A N 1
ATOM 1558 C CA . SER A 1 198 ? 17.908 8.269 -6.342 1.00 79.75 198 SER A CA 1
ATOM 1559 C C . SER A 1 198 ? 18.472 7.620 -7.608 1.00 79.75 198 SER A C 1
ATOM 1561 O O . SER A 1 198 ? 18.757 8.299 -8.594 1.00 79.75 198 SER A O 1
ATOM 1563 N N . LEU A 1 199 ? 18.567 6.289 -7.604 1.00 76.81 199 LEU A N 1
ATOM 1564 C CA . LEU A 1 199 ? 18.978 5.491 -8.754 1.00 76.81 199 LEU A CA 1
ATOM 1565 C C . LEU A 1 199 ? 18.014 5.663 -9.943 1.00 76.81 199 LEU A C 1
ATOM 1567 O O . LEU A 1 199 ? 18.459 5.890 -11.066 1.00 76.81 199 LEU A O 1
ATOM 1571 N N . ALA A 1 200 ? 16.701 5.612 -9.707 1.00 73.25 200 ALA A N 1
ATOM 1572 C CA . ALA A 1 200 ? 15.684 5.794 -10.741 1.00 73.25 200 ALA A CA 1
ATOM 1573 C C . ALA A 1 200 ? 15.720 7.205 -11.348 1.00 73.25 200 ALA A C 1
ATOM 1575 O O . ALA A 1 200 ? 15.611 7.346 -12.565 1.00 73.25 200 ALA A O 1
ATOM 1576 N N . LEU A 1 201 ? 15.936 8.240 -10.528 1.00 72.69 201 LEU A N 1
ATOM 1577 C CA . LEU A 1 201 ? 16.096 9.613 -11.012 1.00 72.69 201 LEU A CA 1
ATOM 1578 C C . LEU A 1 201 ? 17.352 9.759 -11.886 1.00 72.69 201 LEU A C 1
ATOM 1580 O O . LEU A 1 201 ? 17.281 10.330 -12.972 1.00 72.69 201 LEU A O 1
ATOM 1584 N N . ALA A 1 202 ? 18.486 9.199 -11.457 1.00 71.00 202 ALA A N 1
ATOM 1585 C CA . ALA A 1 202 ? 19.721 9.207 -12.243 1.00 71.00 202 ALA A CA 1
ATOM 1586 C C . ALA A 1 202 ? 19.571 8.439 -13.574 1.00 71.00 202 ALA A C 1
ATOM 1588 O O . ALA A 1 202 ? 20.038 8.893 -14.623 1.00 71.00 202 ALA A O 1
ATOM 1589 N N . GLY A 1 203 ? 18.863 7.305 -13.556 1.00 67.75 203 GLY A N 1
ATOM 1590 C CA . GLY A 1 203 ? 18.504 6.545 -14.756 1.00 67.75 203 GLY A CA 1
ATOM 1591 C C . GLY A 1 203 ? 17.631 7.352 -15.722 1.00 67.75 203 GLY A C 1
ATOM 1592 O O . GLY A 1 203 ? 17.916 7.407 -16.919 1.00 67.75 203 GLY A O 1
ATOM 1593 N N . HIS A 1 204 ? 16.624 8.055 -15.199 1.00 69.19 204 HIS A N 1
ATOM 1594 C CA . HIS A 1 204 ? 15.731 8.899 -15.994 1.00 69.19 204 HIS A CA 1
ATOM 1595 C C . HIS A 1 204 ? 16.452 10.100 -16.631 1.00 69.19 204 HIS A C 1
ATOM 1597 O O . HIS A 1 204 ? 16.206 10.422 -17.788 1.00 69.19 204 HIS A O 1
ATOM 1603 N N . VAL A 1 205 ? 17.383 10.740 -15.915 1.00 68.06 205 VAL A N 1
ATOM 1604 C CA . VAL A 1 205 ? 18.160 11.879 -16.442 1.00 68.06 205 VAL A CA 1
ATOM 1605 C C . VAL A 1 205 ? 19.194 11.435 -17.485 1.00 68.06 205 VAL A C 1
ATOM 1607 O O . VAL A 1 205 ? 19.435 12.146 -18.461 1.00 68.06 205 VAL A O 1
ATOM 1610 N N . SER A 1 206 ? 19.809 10.262 -17.305 1.00 60.56 206 SER A N 1
ATOM 1611 C CA . SER A 1 206 ? 20.848 9.755 -18.217 1.00 60.56 206 SER A CA 1
ATOM 1612 C C . SER A 1 206 ? 20.292 9.174 -19.520 1.00 60.56 206 SER A C 1
ATOM 1614 O O . SER A 1 206 ? 20.951 9.241 -20.560 1.00 60.56 206 SER A O 1
ATOM 1616 N N . THR A 1 207 ? 19.068 8.640 -19.503 1.00 57.66 207 THR A N 1
ATOM 1617 C CA . THR A 1 207 ? 18.420 8.062 -20.683 1.00 57.66 207 THR A CA 1
ATOM 1618 C C . THR A 1 207 ? 17.362 9.028 -21.226 1.00 57.66 207 THR A C 1
ATOM 1620 O O . THR A 1 207 ? 16.263 9.132 -20.701 1.00 57.66 207 THR A O 1
ATOM 1623 N N . LYS A 1 208 ? 17.681 9.764 -22.304 1.00 51.09 208 LYS A N 1
ATOM 1624 C CA . LYS A 1 208 ? 16.757 10.691 -23.000 1.00 51.09 208 LYS A CA 1
ATOM 1625 C C . LYS A 1 208 ? 15.574 9.959 -23.673 1.00 51.09 208 LYS A C 1
ATOM 1627 O O . LYS A 1 208 ? 15.460 9.978 -24.896 1.00 51.09 208 LYS A O 1
ATOM 1632 N N . VAL A 1 209 ? 14.697 9.292 -22.924 1.00 52.28 209 VAL A N 1
ATOM 1633 C CA . VAL A 1 209 ? 13.565 8.532 -23.482 1.00 52.28 209 VAL A CA 1
ATOM 1634 C C . VAL A 1 209 ? 12.248 9.230 -23.148 1.00 52.28 209 VAL A C 1
ATOM 1636 O O . VAL A 1 209 ? 11.867 9.372 -21.992 1.00 52.28 209 VAL A O 1
ATOM 1639 N N . HIS A 1 210 ? 11.556 9.669 -24.198 1.00 48.22 210 HIS A N 1
ATOM 1640 C CA . HIS A 1 210 ? 10.336 10.486 -24.185 1.00 48.22 210 HIS A CA 1
ATOM 1641 C C . HIS A 1 210 ? 9.049 9.749 -23.733 1.00 48.22 210 HIS A C 1
ATOM 1643 O O . HIS A 1 210 ? 7.957 10.256 -23.971 1.00 48.22 210 HIS A O 1
ATOM 1649 N N . GLU A 1 211 ? 9.119 8.575 -23.089 1.00 49.12 211 GLU A N 1
ATOM 1650 C CA . GLU A 1 211 ? 7.941 7.684 -22.974 1.00 49.12 211 GLU A CA 1
ATOM 1651 C C . GLU A 1 211 ? 7.509 7.266 -21.554 1.00 49.12 211 GLU A C 1
ATOM 1653 O O . GLU A 1 211 ? 6.507 6.572 -21.405 1.00 49.12 211 GLU A O 1
ATOM 1658 N N . THR A 1 212 ? 8.155 7.713 -20.472 1.00 50.81 212 THR A N 1
ATOM 1659 C CA . THR A 1 212 ? 7.789 7.264 -19.106 1.00 50.81 212 THR A CA 1
ATOM 1660 C C . THR A 1 212 ? 7.080 8.329 -18.265 1.00 50.81 212 THR A C 1
ATOM 1662 O O . THR A 1 212 ? 7.420 8.538 -17.105 1.00 50.81 212 THR A O 1
ATOM 1665 N N . LEU A 1 213 ? 6.072 9.005 -18.826 1.00 49.50 213 LEU A N 1
ATOM 1666 C CA . LEU A 1 213 ? 5.263 10.003 -18.103 1.00 49.50 213 LEU A CA 1
ATOM 1667 C C . LEU A 1 213 ? 4.361 9.475 -16.961 1.00 49.50 213 LEU A C 1
ATOM 1669 O O . LEU A 1 213 ? 4.106 10.254 -16.048 1.00 49.50 213 LEU A O 1
ATOM 1673 N N . PRO A 1 214 ? 3.835 8.230 -16.940 1.00 50.59 214 PRO A N 1
ATOM 1674 C CA . PRO A 1 214 ? 2.944 7.822 -15.850 1.00 50.59 214 PRO A CA 1
ATOM 1675 C C . PRO A 1 214 ? 3.681 7.467 -14.557 1.00 50.59 214 PRO A C 1
ATOM 1677 O O . PRO A 1 214 ? 3.141 7.652 -13.473 1.00 50.59 214 PRO A O 1
ATOM 1680 N N . THR A 1 215 ? 4.912 6.962 -14.635 1.00 56.00 215 THR A N 1
ATOM 1681 C CA . THR A 1 215 ? 5.637 6.449 -13.463 1.00 56.00 215 THR A CA 1
ATOM 1682 C C . THR A 1 215 ? 6.356 7.536 -12.662 1.00 56.00 215 THR A C 1
ATOM 1684 O O . THR A 1 215 ? 6.761 7.280 -11.530 1.00 56.00 215 THR A O 1
ATOM 1687 N N . THR A 1 216 ? 6.430 8.766 -13.177 1.00 60.22 216 THR A N 1
ATOM 1688 C CA . THR A 1 216 ? 6.951 9.948 -12.464 1.00 60.22 216 THR A CA 1
ATOM 1689 C C . THR A 1 216 ? 6.048 10.413 -11.318 1.00 60.22 216 THR A C 1
ATOM 1691 O O . THR A 1 216 ? 6.488 11.196 -10.483 1.00 60.22 216 THR A O 1
ATOM 1694 N N . MET A 1 217 ? 4.808 9.911 -11.227 1.00 65.75 217 MET A N 1
ATOM 1695 C CA . MET A 1 217 ? 3.902 10.180 -10.100 1.00 65.75 217 MET A CA 1
ATOM 1696 C C . MET A 1 217 ? 4.108 9.228 -8.911 1.00 65.75 217 MET A C 1
ATOM 1698 O O . MET A 1 217 ? 3.602 9.495 -7.822 1.00 65.75 217 MET A O 1
ATOM 1702 N N . LEU A 1 218 ? 4.865 8.133 -9.079 1.00 70.56 218 LEU A N 1
ATOM 1703 C CA . LEU A 1 218 ? 5.131 7.182 -7.992 1.00 70.56 218 LEU A CA 1
ATOM 1704 C C . LEU A 1 218 ? 5.858 7.811 -6.789 1.00 70.56 218 LEU A C 1
ATOM 1706 O O . LEU A 1 218 ? 5.424 7.536 -5.671 1.00 70.56 218 LEU A O 1
ATOM 1710 N N . PRO A 1 219 ? 6.891 8.668 -6.954 1.00 72.19 219 PRO A N 1
ATOM 1711 C CA . PRO A 1 219 ? 7.551 9.335 -5.829 1.00 72.19 219 PRO A CA 1
ATOM 1712 C C . PRO A 1 219 ? 6.593 10.106 -4.915 1.00 72.19 219 PRO A C 1
ATOM 1714 O O . PRO A 1 219 ? 6.759 10.052 -3.700 1.00 72.19 219 PRO A O 1
ATOM 1717 N N . VAL A 1 220 ? 5.566 10.752 -5.485 1.00 73.12 220 VAL A N 1
ATOM 1718 C CA . VAL A 1 220 ? 4.531 11.477 -4.724 1.00 73.12 220 VAL A CA 1
ATOM 1719 C C . VAL A 1 220 ? 3.687 10.507 -3.895 1.00 73.12 220 VAL A C 1
ATOM 1721 O O . VAL A 1 220 ? 3.432 10.742 -2.720 1.00 73.12 220 VAL A O 1
ATOM 1724 N N . GLY A 1 221 ? 3.283 9.373 -4.475 1.00 73.75 221 GLY A N 1
ATOM 1725 C CA . GLY A 1 221 ? 2.544 8.353 -3.725 1.00 73.75 221 GLY A CA 1
ATOM 1726 C C . GLY A 1 221 ? 3.369 7.720 -2.600 1.00 73.75 221 GLY A C 1
ATOM 1727 O O . GLY A 1 221 ? 2.834 7.408 -1.538 1.00 73.75 221 GLY A O 1
ATOM 1728 N N . ILE A 1 222 ? 4.677 7.559 -2.813 1.00 79.31 222 ILE A N 1
ATOM 1729 C CA . ILE A 1 222 ? 5.595 6.975 -1.832 1.00 79.31 222 ILE A CA 1
ATOM 1730 C C . ILE A 1 222 ? 5.788 7.898 -0.624 1.00 79.31 222 ILE A C 1
ATOM 1732 O O . ILE A 1 222 ? 5.674 7.430 0.509 1.00 79.31 222 ILE A O 1
ATOM 1736 N N . SER A 1 223 ? 6.034 9.194 -0.833 1.00 79.75 223 SER A N 1
ATOM 1737 C CA . SER A 1 223 ? 6.181 10.151 0.274 1.00 79.75 223 SER A CA 1
ATOM 1738 C C . SER A 1 223 ? 4.919 10.233 1.130 1.00 79.75 223 SER A C 1
ATOM 1740 O O . SER A 1 223 ? 5.010 10.218 2.357 1.00 79.75 223 SER A O 1
ATOM 1742 N N . SER A 1 224 ? 3.742 10.194 0.506 1.00 78.94 224 SER A N 1
ATOM 1743 C CA . SER A 1 224 ? 2.477 10.236 1.239 1.00 78.94 224 SER A CA 1
ATOM 1744 C C . SER A 1 224 ? 2.281 8.967 2.059 1.00 78.94 224 SER A C 1
ATOM 1746 O O . SER A 1 224 ? 1.787 9.018 3.183 1.00 78.94 224 SER A O 1
ATOM 1748 N N . LEU A 1 225 ? 2.719 7.818 1.538 1.00 81.00 225 LEU A N 1
ATOM 1749 C CA . LEU A 1 225 ? 2.682 6.566 2.280 1.00 81.00 225 LEU A CA 1
ATOM 1750 C C . LEU A 1 225 ? 3.634 6.577 3.484 1.00 81.00 225 LEU A C 1
ATOM 1752 O O . LEU A 1 225 ? 3.282 6.028 4.528 1.00 81.00 225 LEU A O 1
ATOM 1756 N N . ILE A 1 226 ? 4.800 7.228 3.378 1.00 83.25 226 ILE A N 1
ATOM 1757 C CA . ILE A 1 226 ? 5.702 7.450 4.523 1.00 83.25 226 ILE A CA 1
ATOM 1758 C C . ILE A 1 226 ? 4.985 8.284 5.590 1.00 83.25 226 ILE A C 1
ATOM 1760 O O . ILE A 1 226 ? 4.974 7.896 6.756 1.00 83.25 226 ILE A O 1
ATOM 1764 N N . ILE A 1 227 ? 4.332 9.381 5.197 1.00 81.31 227 ILE A N 1
ATOM 1765 C CA . ILE A 1 227 ? 3.581 10.235 6.126 1.00 81.31 227 ILE A CA 1
ATOM 1766 C C . ILE A 1 227 ? 2.473 9.435 6.826 1.00 81.31 227 ILE A C 1
ATOM 1768 O O . ILE A 1 227 ? 2.391 9.432 8.054 1.00 81.31 227 ILE A O 1
ATOM 1772 N N . ILE A 1 228 ? 1.657 8.694 6.069 1.00 80.00 228 ILE A N 1
ATOM 1773 C CA . ILE A 1 228 ? 0.576 7.858 6.619 1.00 80.00 228 ILE A CA 1
ATOM 1774 C C . ILE A 1 228 ? 1.121 6.829 7.616 1.00 80.00 228 ILE A C 1
ATOM 1776 O O . ILE A 1 228 ? 0.526 6.634 8.678 1.00 80.00 228 ILE A O 1
ATOM 1780 N N . ASN A 1 229 ? 2.256 6.197 7.310 1.00 81.75 229 ASN A N 1
ATOM 1781 C CA . ASN A 1 229 ? 2.917 5.261 8.216 1.00 81.75 229 ASN A CA 1
ATOM 1782 C C . ASN A 1 229 ? 3.328 5.925 9.533 1.00 81.75 229 ASN A C 1
ATOM 1784 O O . ASN A 1 229 ? 3.046 5.387 10.601 1.00 81.75 229 ASN A O 1
ATOM 1788 N N . LEU A 1 230 ? 3.955 7.101 9.468 1.00 81.56 230 LEU A N 1
ATOM 1789 C CA . LEU A 1 230 ? 4.408 7.833 10.652 1.00 81.56 230 LEU A CA 1
ATOM 1790 C C . LEU A 1 230 ? 3.240 8.250 11.55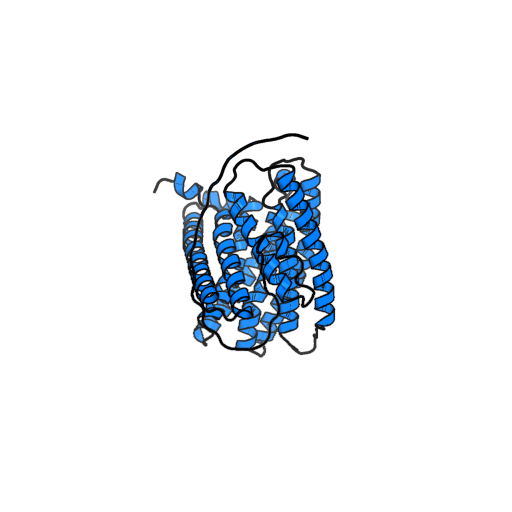1 1.00 81.56 230 LEU A C 1
ATOM 1792 O O . LEU A 1 230 ? 3.308 8.075 12.767 1.00 81.56 230 LEU A O 1
ATOM 1796 N N . PHE A 1 231 ? 2.148 8.740 10.963 1.00 79.50 231 PHE A N 1
ATOM 1797 C CA . PHE A 1 231 ? 0.938 9.065 11.718 1.00 79.50 231 PHE A CA 1
ATOM 1798 C C . PHE A 1 231 ? 0.255 7.831 12.302 1.00 79.50 231 PHE A C 1
ATOM 1800 O O . PHE A 1 231 ? -0.216 7.876 13.435 1.00 79.50 231 PHE A O 1
ATOM 1807 N N . SER A 1 232 ? 0.227 6.721 11.564 1.00 78.00 232 SER A N 1
ATOM 1808 C CA . SER A 1 232 ? -0.345 5.468 12.067 1.00 78.00 232 SER A CA 1
ATOM 1809 C C . SER A 1 232 ? 0.456 4.941 13.258 1.00 78.00 232 SER A C 1
ATOM 1811 O O . SER A 1 232 ? -0.132 4.588 14.274 1.00 78.00 232 SER A O 1
ATOM 1813 N N . LEU A 1 233 ? 1.791 4.990 13.186 1.00 80.12 233 LEU A N 1
ATOM 1814 C CA . LEU A 1 233 ? 2.672 4.628 14.300 1.00 80.12 233 LEU A CA 1
ATOM 1815 C C . LEU A 1 233 ? 2.484 5.539 15.516 1.00 80.12 233 LEU A C 1
ATOM 1817 O O . LEU A 1 233 ? 2.421 5.042 16.637 1.00 80.12 233 LEU A O 1
ATOM 1821 N N . ALA A 1 234 ? 2.344 6.852 15.312 1.00 77.50 234 ALA A N 1
ATOM 1822 C CA . ALA A 1 234 ? 2.014 7.775 16.398 1.00 77.50 234 ALA A CA 1
ATOM 1823 C C . ALA A 1 234 ? 0.641 7.470 17.024 1.00 77.50 234 ALA A C 1
ATOM 1825 O O . ALA A 1 234 ? 0.448 7.660 18.224 1.00 77.50 234 ALA A O 1
ATOM 1826 N N . GLY A 1 235 ? -0.302 6.971 16.218 1.00 71.25 235 GLY A N 1
ATOM 1827 C CA . GLY A 1 235 ? -1.642 6.574 16.643 1.00 71.25 235 GLY A CA 1
ATOM 1828 C C . GLY A 1 235 ? -1.717 5.241 17.394 1.00 71.25 235 GLY A C 1
ATOM 1829 O O . GLY A 1 235 ? -2.693 5.025 18.107 1.00 71.25 235 GLY A O 1
ATOM 1830 N N . PHE A 1 236 ? -0.711 4.362 17.292 1.00 71.56 236 PHE A N 1
ATOM 1831 C CA . PHE A 1 236 ? -0.707 3.057 17.978 1.00 71.56 236 PHE A CA 1
ATOM 1832 C C . PHE A 1 236 ? -0.515 3.150 19.502 1.00 71.56 236 PHE A C 1
ATOM 1834 O O . PHE A 1 236 ? -0.697 2.160 20.206 1.00 71.56 236 PHE A O 1
ATOM 1841 N N . GLY A 1 237 ? -0.219 4.337 20.041 1.00 61.38 237 GLY A N 1
ATOM 1842 C CA . GLY A 1 237 ? -0.057 4.544 21.480 1.00 61.38 237 GLY A CA 1
ATOM 1843 C C . GLY A 1 237 ? 1.239 3.943 22.040 1.00 61.38 237 GLY A C 1
ATOM 1844 O O . GLY A 1 237 ? 2.130 3.523 21.305 1.00 61.38 237 GLY A O 1
ATOM 1845 N N . LYS A 1 238 ? 1.390 3.952 23.372 1.00 56.00 238 LYS A N 1
ATOM 1846 C CA . LYS A 1 238 ? 2.591 3.420 24.037 1.00 56.00 238 LYS A CA 1
ATOM 1847 C C . LYS A 1 238 ? 2.590 1.892 23.997 1.00 56.00 238 LYS A C 1
ATOM 1849 O O . LYS A 1 238 ? 1.889 1.266 24.786 1.00 56.00 238 LYS A O 1
ATOM 1854 N N . ILE A 1 239 ? 3.453 1.316 23.166 1.00 57.38 239 ILE A N 1
ATOM 1855 C CA . ILE A 1 239 ? 3.890 -0.075 23.310 1.00 57.38 239 ILE A CA 1
ATOM 1856 C C . ILE A 1 239 ? 5.282 -0.052 23.961 1.00 57.38 239 ILE A C 1
ATOM 1858 O O . ILE A 1 239 ? 6.275 0.375 23.370 1.00 57.38 239 ILE A O 1
ATOM 1862 N N . ASP A 1 240 ? 5.291 -0.429 25.237 1.00 50.28 240 ASP A N 1
ATOM 1863 C CA . ASP A 1 240 ? 6.404 -0.678 26.165 1.00 50.28 240 ASP A CA 1
ATOM 1864 C C . ASP A 1 240 ? 7.479 0.386 26.440 1.00 50.28 240 ASP A C 1
ATOM 1866 O O . ASP A 1 240 ? 7.963 0.392 27.568 1.00 50.28 240 ASP A O 1
ATOM 1870 N N . GLN A 1 241 ? 7.853 1.298 25.529 1.00 52.78 241 GLN A N 1
ATOM 1871 C CA . GLN A 1 241 ? 8.823 2.387 25.821 1.00 52.78 241 GLN A CA 1
ATOM 1872 C C . GLN A 1 241 ? 9.108 3.360 24.663 1.00 52.78 241 GLN A C 1
ATOM 1874 O O . GLN A 1 241 ? 9.641 4.445 24.893 1.00 52.78 241 GLN A O 1
ATOM 1879 N N . LEU A 1 242 ? 8.764 3.009 23.422 1.00 54.75 242 LEU A N 1
ATOM 1880 C CA . LEU A 1 242 ? 8.999 3.859 22.252 1.00 54.75 242 LEU A CA 1
ATOM 1881 C C . LEU A 1 242 ? 7.831 4.831 22.066 1.00 54.75 242 LEU A C 1
ATOM 1883 O O . LEU A 1 242 ? 6.769 4.455 21.580 1.00 54.75 242 LEU A O 1
ATOM 1887 N N . PHE A 1 243 ? 8.027 6.088 22.466 1.00 59.12 243 PHE A N 1
ATOM 1888 C CA . PHE A 1 243 ? 7.079 7.168 22.196 1.00 59.12 243 PHE A CA 1
ATOM 1889 C C . PHE A 1 243 ? 7.614 8.052 21.073 1.00 59.12 243 PHE A C 1
ATOM 1891 O O . PHE A 1 243 ? 8.591 8.780 21.256 1.00 59.12 243 PHE A O 1
ATOM 1898 N N . ILE A 1 244 ? 6.956 8.012 19.915 1.00 63.88 244 ILE A N 1
ATOM 1899 C CA . ILE A 1 244 ? 7.157 9.032 18.890 1.00 63.88 244 ILE A CA 1
ATOM 1900 C C . ILE A 1 244 ? 6.246 10.203 19.260 1.00 63.88 244 ILE A C 1
ATOM 1902 O O . ILE A 1 244 ? 5.023 10.087 19.217 1.00 63.88 244 ILE A O 1
ATOM 1906 N N . GLY A 1 245 ? 6.842 11.326 19.663 1.00 65.75 245 GLY A N 1
ATOM 1907 C CA . GLY A 1 245 ? 6.084 12.539 19.955 1.00 65.75 245 GLY A CA 1
ATOM 1908 C C . GLY A 1 245 ? 5.311 13.004 18.724 1.00 65.75 245 GLY A C 1
ATOM 1909 O O . GLY A 1 245 ? 5.901 13.164 17.656 1.00 65.75 245 GLY A O 1
ATOM 1910 N N . GLY A 1 246 ? 4.005 13.245 18.879 1.00 68.12 246 GLY A N 1
ATOM 1911 C CA . GLY A 1 246 ? 3.146 13.720 17.786 1.00 68.12 246 GLY A CA 1
ATOM 1912 C C . GLY A 1 246 ? 3.686 14.990 17.120 1.00 68.12 246 GLY A C 1
ATOM 1913 O O . GLY A 1 246 ? 3.675 15.090 15.898 1.00 68.12 246 GLY A O 1
ATOM 1914 N N . SER A 1 247 ? 4.297 15.888 17.899 1.00 71.25 247 SER A N 1
ATOM 1915 C CA . SER A 1 247 ? 4.954 17.096 17.387 1.00 71.25 247 SER A CA 1
ATOM 1916 C C . SER A 1 247 ? 6.107 16.797 16.421 1.00 71.25 247 SER A C 1
ATOM 1918 O O . SER A 1 247 ? 6.259 17.483 15.415 1.00 71.25 247 SER A O 1
ATOM 1920 N N . SER A 1 248 ? 6.909 15.759 16.669 1.00 74.69 248 SER A N 1
ATOM 1921 C CA . SER A 1 248 ? 7.997 15.360 15.765 1.00 74.69 248 SER A CA 1
ATOM 1922 C C . SER A 1 248 ? 7.466 14.780 14.451 1.00 74.69 248 SER A C 1
ATOM 1924 O O . SER A 1 248 ? 8.055 15.009 13.394 1.00 74.69 248 SER A O 1
ATOM 1926 N N . VAL A 1 249 ? 6.340 14.058 14.502 1.00 77.69 249 VAL A N 1
ATOM 1927 C CA . VAL A 1 249 ? 5.674 13.520 13.304 1.00 77.69 249 VAL A CA 1
ATOM 1928 C C . VAL A 1 249 ? 5.080 14.635 12.457 1.00 77.69 249 VAL A C 1
ATOM 1930 O O . VAL A 1 249 ? 5.215 14.598 11.236 1.00 77.69 249 VAL A O 1
ATOM 1933 N N . GLU A 1 250 ? 4.487 15.650 13.083 1.00 74.19 250 GLU A N 1
ATOM 1934 C CA . GLU A 1 250 ? 3.949 16.821 12.385 1.00 74.19 250 GLU A CA 1
ATOM 1935 C C . GLU A 1 250 ? 5.038 17.549 11.585 1.00 74.19 250 GLU A C 1
ATOM 1937 O O . GLU A 1 250 ? 4.876 17.761 10.383 1.00 74.19 250 GLU A O 1
ATOM 1942 N N . TRP A 1 251 ? 6.187 17.850 12.201 1.00 76.38 251 TRP A N 1
ATOM 1943 C CA . TRP A 1 251 ? 7.298 18.515 11.508 1.00 76.38 251 TRP A CA 1
ATOM 1944 C C . TRP A 1 251 ? 7.859 17.686 10.350 1.00 76.38 251 TRP A C 1
ATOM 1946 O O . TRP A 1 251 ? 8.091 18.219 9.262 1.00 76.38 251 TRP A O 1
ATOM 1956 N N . LEU A 1 252 ? 8.037 16.378 10.550 1.00 77.31 252 LEU A N 1
ATOM 1957 C CA . LEU A 1 252 ? 8.497 15.481 9.489 1.00 77.31 252 LEU A CA 1
ATOM 1958 C C . LEU A 1 252 ? 7.482 15.393 8.338 1.00 77.31 252 LEU A C 1
ATOM 1960 O O . LEU A 1 252 ? 7.866 15.328 7.171 1.00 77.31 252 LEU A O 1
ATOM 1964 N N . SER A 1 253 ? 6.191 15.460 8.656 1.00 77.06 253 SER A N 1
ATOM 1965 C CA . SER A 1 253 ? 5.120 15.450 7.660 1.00 77.06 253 SER A CA 1
ATOM 1966 C C . SER A 1 253 ? 5.114 16.719 6.816 1.00 77.06 253 SER A C 1
ATOM 1968 O O . SER A 1 253 ? 4.977 16.628 5.600 1.00 77.06 253 SER A O 1
ATOM 1970 N N . VAL A 1 254 ? 5.350 17.889 7.419 1.00 79.50 254 VAL A N 1
ATOM 1971 C CA . VAL A 1 254 ? 5.491 19.157 6.679 1.00 79.50 254 VAL A CA 1
ATOM 1972 C C . VAL A 1 254 ? 6.685 19.112 5.719 1.00 79.50 254 VAL A C 1
ATOM 1974 O O . VAL A 1 254 ? 6.566 19.543 4.571 1.00 79.50 254 VAL A O 1
ATOM 1977 N N . LEU A 1 255 ? 7.822 18.549 6.146 1.00 82.94 255 LEU A N 1
ATOM 1978 C CA . LEU A 1 255 ? 9.001 18.383 5.285 1.00 82.94 255 LEU A CA 1
ATOM 1979 C C . LEU A 1 255 ? 8.710 17.489 4.072 1.00 82.94 255 LEU A C 1
ATOM 1981 O O . LEU A 1 255 ? 9.023 17.854 2.937 1.00 82.94 255 LEU A O 1
ATOM 1985 N N . LEU A 1 256 ? 8.079 16.335 4.303 1.00 79.81 256 LEU A N 1
ATOM 1986 C CA . LEU A 1 256 ? 7.703 15.402 3.239 1.00 79.81 256 LEU A CA 1
ATOM 1987 C C . LEU A 1 256 ? 6.622 15.986 2.318 1.00 79.81 256 LEU A C 1
ATOM 1989 O O . LEU A 1 256 ? 6.654 15.760 1.109 1.00 79.81 256 LEU A O 1
ATOM 1993 N N . TRP A 1 257 ? 5.716 16.803 2.853 1.00 79.19 257 TRP A N 1
ATOM 1994 C CA . TRP A 1 257 ? 4.718 17.512 2.058 1.00 79.19 257 TRP A CA 1
ATOM 1995 C C . TRP A 1 257 ? 5.348 18.564 1.134 1.00 79.19 257 TRP A C 1
ATOM 1997 O O . TRP A 1 257 ? 4.962 18.675 -0.028 1.00 79.19 257 TRP A O 1
ATOM 2007 N N . GLY A 1 258 ? 6.379 19.284 1.590 1.00 79.88 258 GLY A N 1
ATOM 2008 C CA . GLY A 1 258 ? 7.154 20.184 0.727 1.00 79.88 258 GLY A CA 1
ATOM 2009 C C . GLY A 1 258 ? 7.761 19.460 -0.483 1.00 79.88 258 GLY A C 1
ATOM 2010 O O . GLY A 1 258 ? 7.711 19.968 -1.606 1.00 79.88 258 GLY A O 1
ATOM 2011 N N . PHE A 1 259 ? 8.258 18.235 -0.278 1.00 80.38 259 PHE A N 1
ATOM 2012 C CA . PHE A 1 259 ? 8.734 17.370 -1.361 1.00 80.38 259 PHE A CA 1
ATOM 2013 C C . PHE A 1 259 ? 7.605 16.944 -2.316 1.00 80.38 259 PHE A C 1
ATOM 2015 O O . PHE A 1 259 ? 7.803 16.936 -3.533 1.00 80.38 259 PHE A O 1
ATOM 2022 N N . GLU A 1 260 ? 6.413 16.627 -1.807 1.00 80.75 260 GLU A N 1
ATOM 2023 C CA . GLU A 1 260 ? 5.250 16.282 -2.638 1.00 80.75 260 GLU A CA 1
ATOM 2024 C C . GLU A 1 260 ? 4.799 17.424 -3.527 1.00 80.75 260 GLU A C 1
ATOM 2026 O O . GLU A 1 260 ? 4.637 17.231 -4.730 1.00 80.75 260 GLU A O 1
ATOM 2031 N N . VAL A 1 261 ? 4.616 18.608 -2.943 1.00 80.88 261 VAL A N 1
ATOM 2032 C CA . VAL A 1 261 ? 4.164 19.801 -3.665 1.00 80.88 261 VAL A CA 1
ATOM 2033 C C . VAL A 1 261 ? 5.146 20.145 -4.776 1.00 80.88 261 VAL A C 1
ATOM 2035 O O . VAL A 1 261 ? 4.730 20.421 -5.901 1.00 80.88 261 VAL A O 1
ATOM 2038 N N . TRP A 1 262 ? 6.446 20.067 -4.485 1.00 82.75 262 TRP A N 1
ATOM 2039 C CA . TRP A 1 262 ? 7.488 20.279 -5.480 1.00 82.75 262 TRP A CA 1
ATOM 2040 C C . TRP A 1 262 ? 7.393 19.278 -6.640 1.00 82.75 262 TRP A C 1
ATOM 2042 O O . TRP A 1 262 ? 7.318 19.685 -7.799 1.00 82.75 262 TRP A O 1
ATOM 2052 N N . ASN A 1 263 ? 7.342 17.972 -6.353 1.00 78.12 263 ASN A N 1
ATOM 2053 C CA . ASN A 1 263 ? 7.246 16.947 -7.398 1.00 78.12 263 ASN A CA 1
ATOM 2054 C C . ASN A 1 263 ? 5.941 17.044 -8.190 1.00 78.12 263 ASN A C 1
ATOM 2056 O O . ASN A 1 263 ? 5.948 16.902 -9.411 1.00 78.12 263 ASN A O 1
ATOM 2060 N N . PHE A 1 264 ? 4.828 17.323 -7.514 1.00 77.06 264 PHE A N 1
ATOM 2061 C CA . PHE A 1 264 ? 3.543 17.546 -8.157 1.00 77.06 264 PHE A CA 1
ATOM 2062 C C . PHE A 1 264 ? 3.619 18.721 -9.135 1.00 77.06 264 PHE A C 1
ATOM 2064 O O . PHE A 1 264 ? 3.205 18.581 -10.284 1.00 77.06 264 PHE A O 1
ATOM 2071 N N . LEU A 1 265 ? 4.214 19.846 -8.724 1.00 81.31 265 LEU A N 1
ATOM 2072 C CA . LEU A 1 265 ? 4.405 21.013 -9.584 1.00 81.31 265 LEU A CA 1
ATOM 2073 C C . LEU A 1 265 ? 5.258 20.673 -10.814 1.00 81.31 265 LEU A C 1
ATOM 2075 O O . LEU A 1 265 ? 4.868 20.997 -11.935 1.00 81.31 265 LEU A O 1
ATOM 2079 N N . VAL A 1 266 ? 6.385 19.978 -10.624 1.00 77.00 266 VAL A N 1
ATOM 2080 C CA . VAL A 1 266 ? 7.254 19.529 -11.725 1.00 77.00 266 VAL A CA 1
ATOM 2081 C C . VAL A 1 266 ? 6.479 18.650 -12.710 1.00 77.00 266 VAL A C 1
ATOM 2083 O O . VAL A 1 266 ? 6.533 18.885 -13.916 1.00 77.00 266 VAL A O 1
ATOM 2086 N N . VAL A 1 267 ? 5.708 17.675 -12.220 1.00 73.44 267 VAL A N 1
ATOM 2087 C CA . VAL A 1 267 ? 4.901 16.786 -13.070 1.00 73.44 267 VAL A CA 1
ATOM 2088 C C . VAL A 1 267 ? 3.819 17.559 -13.822 1.00 73.44 267 VAL A C 1
ATOM 2090 O O . VAL A 1 267 ? 3.622 17.328 -15.013 1.00 73.44 267 VAL A O 1
ATOM 2093 N N . VAL A 1 268 ? 3.136 18.497 -13.165 1.00 74.44 268 VAL A N 1
ATOM 2094 C CA . VAL A 1 268 ? 2.123 19.345 -13.805 1.00 74.44 268 VAL A CA 1
ATOM 2095 C C . VAL A 1 268 ? 2.744 20.168 -14.937 1.00 74.44 268 VAL A C 1
ATOM 2097 O O . VAL A 1 268 ? 2.208 20.178 -16.046 1.00 74.44 268 VAL A O 1
ATOM 2100 N N . ILE A 1 269 ? 3.909 20.783 -14.708 1.00 79.50 269 ILE A N 1
ATOM 2101 C CA . ILE A 1 269 ? 4.654 21.515 -15.744 1.00 79.50 269 ILE A CA 1
ATOM 2102 C C . ILE A 1 269 ? 5.038 20.582 -16.902 1.00 79.50 269 ILE A C 1
ATOM 2104 O O . ILE A 1 269 ? 4.869 20.948 -18.066 1.00 79.50 269 ILE A O 1
ATOM 2108 N N . LEU A 1 270 ? 5.507 19.362 -16.620 1.00 72.19 270 LEU A N 1
ATOM 2109 C CA . LEU A 1 270 ? 5.838 18.376 -17.655 1.00 72.19 270 LEU A CA 1
ATOM 2110 C C . LEU A 1 270 ? 4.618 17.977 -18.494 1.00 72.19 270 LEU A C 1
ATOM 2112 O O . LEU A 1 270 ? 4.721 17.911 -19.715 1.00 72.19 270 LEU A O 1
ATOM 2116 N N . ILE A 1 271 ? 3.454 17.775 -17.870 1.00 71.31 271 ILE A N 1
ATOM 2117 C CA . ILE A 1 271 ? 2.205 17.451 -18.577 1.00 71.31 271 ILE A CA 1
ATOM 2118 C C . ILE A 1 271 ? 1.787 18.591 -19.515 1.00 71.31 271 ILE A C 1
ATOM 2120 O O . ILE A 1 271 ? 1.349 18.322 -20.634 1.00 71.31 271 ILE A O 1
ATOM 2124 N N . PHE A 1 272 ? 1.921 19.848 -19.081 1.00 75.12 272 PHE A N 1
ATOM 2125 C CA . PHE A 1 272 ? 1.565 21.007 -19.904 1.00 75.12 272 PHE A CA 1
ATOM 2126 C C . PHE A 1 272 ? 2.572 21.286 -21.024 1.00 75.12 272 PHE A C 1
ATOM 2128 O O . PHE A 1 272 ? 2.177 21.729 -22.099 1.00 75.12 272 PHE A O 1
ATOM 2135 N N . THR A 1 273 ? 3.859 21.026 -20.792 1.00 73.94 273 THR A N 1
ATOM 2136 C CA . THR A 1 273 ? 4.920 21.260 -21.786 1.00 73.94 273 THR A CA 1
ATOM 2137 C C . THR A 1 273 ? 5.039 20.128 -22.807 1.00 73.94 273 THR A C 1
ATOM 2139 O O . THR A 1 273 ? 5.400 20.384 -23.951 1.00 73.94 273 THR A O 1
ATOM 2142 N N . HIS A 1 274 ? 4.703 18.895 -22.421 1.00 66.06 274 HIS A N 1
ATOM 2143 C CA . HIS A 1 274 ? 4.786 17.704 -23.266 1.00 66.06 274 HIS A CA 1
ATOM 2144 C C . HIS A 1 274 ? 3.496 16.872 -23.141 1.00 66.06 274 HIS A C 1
ATOM 2146 O O . HIS A 1 274 ? 3.471 15.862 -22.428 1.00 66.06 274 HIS A O 1
ATOM 2152 N N . PRO A 1 275 ? 2.397 17.265 -23.816 1.00 58.31 275 PRO A N 1
ATOM 2153 C CA . PRO A 1 275 ? 1.158 16.497 -23.792 1.00 58.31 275 PRO A CA 1
ATOM 2154 C C . PRO A 1 275 ? 1.380 15.119 -24.432 1.00 58.31 275 PRO A C 1
ATOM 2156 O O . PRO A 1 275 ? 1.512 14.986 -25.648 1.00 58.31 275 PRO A O 1
ATOM 2159 N N . ALA A 1 276 ? 1.437 14.083 -23.592 1.00 53.97 276 ALA A N 1
ATOM 2160 C CA . ALA A 1 276 ? 1.618 12.697 -24.013 1.00 53.97 276 ALA A CA 1
ATOM 2161 C C . ALA A 1 276 ? 0.526 12.271 -25.013 1.00 53.97 276 ALA A C 1
ATOM 2163 O O . ALA A 1 276 ? -0.670 12.411 -24.737 1.00 53.97 276 ALA A O 1
ATOM 2164 N N . GLN A 1 277 ? 0.920 11.705 -26.156 1.00 46.09 277 GLN A N 1
ATOM 2165 C CA . GLN A 1 277 ? -0.023 11.080 -27.081 1.00 46.09 277 GLN A CA 1
ATOM 2166 C C . GLN A 1 277 ? -0.551 9.756 -26.498 1.00 46.09 277 GLN A C 1
ATOM 2168 O O . GLN A 1 277 ? 0.205 8.828 -26.254 1.00 46.09 277 GLN A O 1
ATOM 2173 N N . ARG A 1 278 ? -1.877 9.701 -26.296 1.00 44.34 278 ARG A N 1
ATOM 2174 C CA . ARG A 1 278 ? -2.769 8.519 -26.301 1.00 44.34 278 ARG A CA 1
ATOM 2175 C C . ARG A 1 278 ? -2.234 7.192 -25.725 1.00 44.34 278 ARG A C 1
ATOM 2177 O O . ARG A 1 278 ? -2.251 6.193 -26.434 1.00 44.34 278 ARG A O 1
ATOM 2184 N N . ASP A 1 279 ? -1.972 7.125 -24.419 1.00 47.59 279 ASP A N 1
ATOM 2185 C CA . ASP A 1 279 ? -1.983 5.831 -23.717 1.00 47.59 279 ASP A CA 1
ATOM 2186 C C . ASP A 1 279 ? -3.025 5.791 -22.584 1.00 47.59 279 ASP A C 1
ATOM 2188 O O . ASP A 1 279 ? -2.827 6.432 -21.541 1.00 47.59 279 ASP A O 1
ATOM 2192 N N . PRO A 1 280 ? -4.131 5.026 -22.745 1.00 47.31 280 PRO A N 1
ATOM 2193 C CA . PRO A 1 280 ? -5.182 4.907 -21.729 1.00 47.31 280 PRO A CA 1
ATOM 2194 C C . PRO A 1 280 ? -4.673 4.314 -20.404 1.00 47.31 280 PRO A C 1
ATOM 2196 O O . PRO A 1 280 ? -5.212 4.616 -19.340 1.00 47.31 280 PRO A O 1
ATOM 2199 N N . TRP A 1 281 ? -3.579 3.549 -20.446 1.00 45.66 281 TRP A N 1
ATOM 2200 C CA . TRP A 1 281 ? -2.898 2.962 -19.286 1.00 45.66 281 TRP A CA 1
ATOM 2201 C C . TRP A 1 281 ? -2.351 3.999 -18.300 1.00 45.66 281 TRP A C 1
ATOM 2203 O O . TRP A 1 281 ? -2.330 3.764 -17.093 1.00 45.66 281 TRP A O 1
ATOM 2213 N N . SER A 1 282 ? -1.954 5.175 -18.796 1.00 46.03 282 SER A N 1
ATOM 2214 C CA . SER A 1 282 ? -1.398 6.251 -17.969 1.00 46.03 282 SER A CA 1
ATOM 2215 C C . SER A 1 282 ? -2.443 6.944 -17.088 1.00 46.03 282 SER A C 1
ATOM 2217 O O . SER A 1 282 ? -2.084 7.666 -16.161 1.00 46.03 282 SER A O 1
ATOM 2219 N N . MET A 1 283 ? -3.736 6.733 -17.357 1.00 42.81 283 MET A N 1
ATOM 2220 C CA . MET A 1 283 ? -4.829 7.426 -16.675 1.00 42.81 283 MET A CA 1
ATOM 2221 C C . MET A 1 283 ? -5.190 6.762 -15.337 1.00 42.81 283 MET A C 1
ATOM 2223 O O . MET A 1 283 ? -5.515 7.457 -14.377 1.00 42.81 283 MET A O 1
ATOM 2227 N N . GLY A 1 284 ? -5.023 5.437 -15.227 1.00 40.81 284 GLY A N 1
ATOM 2228 C CA . GLY A 1 284 ? -5.256 4.690 -13.985 1.00 40.81 284 GLY A CA 1
ATOM 2229 C C . GLY A 1 284 ? -4.294 5.060 -12.851 1.00 40.81 284 GLY A C 1
ATOM 2230 O O . GLY A 1 284 ? -4.688 5.008 -11.691 1.00 40.81 284 GLY A O 1
ATOM 2231 N N . LEU A 1 285 ? -3.068 5.499 -13.171 1.00 45.09 285 LEU A N 1
ATOM 2232 C CA . LEU A 1 285 ? -2.071 5.945 -12.185 1.00 45.09 285 LEU A CA 1
ATOM 2233 C C . LEU A 1 285 ? -2.187 7.440 -11.818 1.00 45.09 285 LEU A C 1
ATOM 2235 O O . LEU A 1 285 ? -1.619 7.863 -10.815 1.00 45.09 285 LEU A O 1
ATOM 2239 N N . ARG A 1 286 ? -2.945 8.239 -12.589 1.00 46.97 286 ARG A N 1
ATOM 2240 C CA . ARG A 1 286 ? -3.179 9.673 -12.310 1.00 46.97 286 ARG A CA 1
ATOM 2241 C C . ARG A 1 286 ? -4.219 9.907 -11.212 1.00 46.97 286 ARG A C 1
ATOM 2243 O O . ARG A 1 286 ? -4.132 10.892 -10.487 1.00 46.97 286 ARG A O 1
ATOM 2250 N N . ILE A 1 287 ? -5.192 9.006 -11.078 1.00 41.09 287 ILE A N 1
ATOM 2251 C CA . ILE A 1 287 ? -6.300 9.126 -10.115 1.00 41.09 287 ILE A CA 1
ATOM 2252 C C . ILE A 1 287 ? -5.841 8.933 -8.647 1.00 41.09 287 ILE A C 1
ATOM 2254 O O . ILE A 1 287 ? -6.262 9.721 -7.798 1.00 41.09 287 ILE A O 1
ATOM 2258 N N . PRO A 1 288 ? -4.926 7.993 -8.316 1.00 43.06 288 PRO A N 1
ATOM 2259 C CA . PRO A 1 288 ? -4.394 7.846 -6.959 1.00 43.06 288 PRO A CA 1
ATOM 2260 C C . PRO A 1 288 ? -3.648 9.082 -6.431 1.00 43.06 288 PRO A C 1
ATOM 2262 O O . PRO A 1 288 ? -3.689 9.349 -5.237 1.00 43.06 288 PRO A O 1
ATOM 2265 N N . ALA A 1 289 ? -2.995 9.874 -7.287 1.00 42.47 289 ALA A N 1
ATOM 2266 C CA . ALA A 1 289 ? -2.238 11.046 -6.831 1.00 42.47 289 ALA A CA 1
ATOM 2267 C C . ALA A 1 289 ? -3.146 12.143 -6.236 1.00 42.47 289 ALA A C 1
ATOM 2269 O O . ALA A 1 289 ? -2.809 12.748 -5.220 1.00 42.47 289 ALA A O 1
ATOM 2270 N N . GLY A 1 290 ? -4.332 12.361 -6.820 1.00 40.72 290 GLY A N 1
ATOM 2271 C CA . GLY A 1 290 ? -5.333 13.282 -6.263 1.00 40.72 290 GLY A CA 1
ATOM 2272 C C . GLY A 1 290 ? -5.958 12.758 -4.967 1.00 40.72 290 GLY A C 1
ATOM 2273 O O . GLY A 1 290 ? -6.213 13.526 -4.042 1.00 40.72 290 GLY A O 1
ATOM 2274 N N . ALA A 1 291 ? -6.129 11.437 -4.880 1.00 42.97 291 ALA A N 1
ATOM 2275 C CA . ALA A 1 291 ? -6.582 10.748 -3.681 1.00 42.97 291 ALA A CA 1
ATOM 2276 C C . ALA A 1 291 ? -5.620 10.952 -2.499 1.00 42.97 291 ALA A C 1
ATOM 2278 O O . ALA A 1 291 ? -6.056 11.356 -1.426 1.00 42.97 291 ALA A O 1
ATOM 2279 N N . LEU A 1 292 ? -4.314 10.757 -2.711 1.00 45.12 292 LEU A N 1
ATOM 2280 C CA . LEU A 1 292 ? -3.269 10.923 -1.692 1.00 45.12 292 LEU A CA 1
ATOM 2281 C C . LEU A 1 292 ? -3.149 12.371 -1.177 1.00 45.12 292 LEU A C 1
ATOM 2283 O O . LEU A 1 292 ? -2.947 12.578 0.020 1.00 45.12 292 LEU A O 1
ATOM 2287 N N . CYS A 1 293 ? -3.406 13.368 -2.029 1.00 44.59 293 CYS A N 1
ATOM 2288 C CA . CYS A 1 293 ? -3.433 14.781 -1.634 1.00 44.59 293 CYS A CA 1
ATOM 2289 C C . CYS A 1 293 ? -4.549 15.092 -0.608 1.00 44.59 293 CYS A C 1
ATOM 2291 O O . CYS A 1 293 ? -4.344 15.861 0.333 1.00 44.59 293 CYS A O 1
ATOM 2293 N N . TYR A 1 294 ? -5.712 14.438 -0.728 1.00 41.50 294 TYR A N 1
ATOM 2294 C CA . TYR A 1 294 ? -6.817 14.585 0.230 1.00 41.50 294 TYR A CA 1
ATOM 2295 C C . TYR A 1 294 ? -6.507 13.935 1.592 1.00 41.50 294 TYR A C 1
ATOM 2297 O O . TYR A 1 294 ? -6.902 14.456 2.634 1.00 41.50 294 TYR A O 1
ATOM 2305 N N . ILE A 1 295 ? -5.749 12.831 1.602 1.00 45.34 295 ILE A N 1
ATOM 2306 C CA . ILE A 1 295 ? -5.341 12.130 2.835 1.00 45.34 295 ILE A CA 1
ATOM 2307 C C . ILE A 1 295 ? -4.359 12.979 3.651 1.00 45.34 295 ILE A C 1
ATOM 2309 O O . ILE A 1 295 ? -4.467 13.046 4.876 1.00 45.34 295 ILE A O 1
ATOM 2313 N N . ASN A 1 296 ? -3.438 13.676 2.981 1.00 44.62 296 ASN A N 1
ATOM 2314 C CA . ASN A 1 296 ? -2.412 14.477 3.648 1.00 44.62 296 ASN A CA 1
ATOM 2315 C C . ASN A 1 296 ? -2.983 15.737 4.332 1.00 44.62 296 ASN A C 1
ATOM 2317 O O . ASN A 1 296 ? -2.549 16.117 5.419 1.00 44.62 296 ASN A O 1
ATOM 2321 N N . HIS A 1 297 ? -4.038 16.329 3.758 1.00 45.09 297 HIS A N 1
ATOM 2322 C CA . HIS A 1 297 ? -4.752 17.472 4.343 1.00 45.09 297 HIS A CA 1
ATOM 2323 C C . HIS A 1 297 ? -5.385 17.161 5.713 1.00 45.09 297 HIS A C 1
ATOM 2325 O O . HIS A 1 297 ? -5.505 18.046 6.554 1.00 45.09 297 HIS A O 1
ATOM 2331 N N . LYS A 1 298 ? -5.794 15.912 5.968 1.00 42.41 298 LYS A N 1
ATOM 2332 C CA . LYS A 1 298 ? -6.434 15.518 7.235 1.00 42.41 298 LYS A CA 1
ATOM 2333 C C . LYS A 1 298 ? -5.449 15.446 8.408 1.00 42.41 298 LYS A C 1
ATOM 2335 O O . LYS A 1 298 ? -5.811 15.761 9.537 1.00 42.41 298 LYS A O 1
ATOM 2340 N N . ASN A 1 299 ? -4.216 15.021 8.149 1.00 44.62 299 ASN A N 1
ATOM 2341 C CA . ASN A 1 299 ? -3.235 14.758 9.202 1.00 44.62 299 ASN A CA 1
ATOM 2342 C C . ASN A 1 299 ? -2.409 15.992 9.598 1.00 44.62 299 ASN A C 1
ATOM 2344 O O . ASN A 1 299 ? -1.885 16.064 10.704 1.00 44.62 299 ASN A O 1
ATOM 2348 N N . SER A 1 300 ? -2.349 16.995 8.726 1.00 37.78 300 SER A N 1
ATOM 2349 C CA . SER A 1 300 ? -1.799 18.315 9.017 1.00 37.78 300 SER A CA 1
ATOM 2350 C C . SER A 1 300 ? -2.967 19.263 9.310 1.00 37.78 300 SER A C 1
ATOM 2352 O O . SER A 1 300 ? -3.627 19.726 8.384 1.00 37.78 300 SER A O 1
ATOM 2354 N N . ARG A 1 301 ? -3.244 19.599 10.581 1.00 41.31 301 ARG A N 1
ATOM 2355 C CA . ARG A 1 301 ? -4.203 20.671 10.953 1.00 41.31 301 ARG A CA 1
ATOM 2356 C C . ARG A 1 301 ? -3.686 22.075 10.567 1.00 41.31 301 ARG A C 1
ATOM 2358 O O . ARG A 1 301 ? -3.787 23.016 11.349 1.00 41.31 301 ARG A O 1
ATOM 2365 N N . ILE A 1 302 ? -3.097 22.233 9.384 1.00 32.97 302 ILE A N 1
ATOM 2366 C CA . ILE A 1 302 ? -2.470 23.465 8.911 1.00 32.97 302 ILE A CA 1
ATOM 2367 C C . ILE A 1 302 ? -3.006 23.787 7.504 1.00 32.97 302 ILE A C 1
ATOM 2369 O O . ILE A 1 302 ? -2.574 23.233 6.502 1.00 32.97 302 ILE A O 1
ATOM 2373 N N . HIS A 1 303 ? -3.964 24.719 7.502 1.00 32.81 303 HIS A N 1
ATOM 2374 C CA . HIS A 1 303 ? -4.507 25.577 6.435 1.00 32.81 303 HIS A CA 1
ATOM 2375 C C . HIS A 1 303 ? -5.194 24.996 5.159 1.00 32.81 303 HIS A C 1
ATOM 2377 O O . HIS A 1 303 ? -4.591 24.266 4.380 1.00 32.81 303 HIS A O 1
ATOM 2383 N N . PRO A 1 304 ? -6.424 25.471 4.827 1.00 31.75 304 PRO A N 1
ATOM 2384 C CA . PRO A 1 304 ? -7.290 24.951 3.750 1.00 31.75 304 PRO A CA 1
ATOM 2385 C C . PRO A 1 304 ? -7.046 25.529 2.335 1.00 31.75 304 PRO A C 1
ATOM 2387 O O . PRO A 1 304 ? -7.916 25.446 1.467 1.00 31.75 304 PRO A O 1
ATOM 2390 N N . PHE A 1 305 ? -5.906 26.167 2.059 1.00 26.22 305 PHE A N 1
ATOM 2391 C CA . PHE A 1 305 ? -5.818 27.121 0.938 1.00 26.22 305 PHE A CA 1
ATOM 2392 C C . PHE A 1 305 ? -5.562 26.537 -0.469 1.00 26.22 305 PHE A C 1
ATOM 2394 O O . PHE A 1 305 ? -5.595 27.293 -1.436 1.00 26.22 305 PHE A O 1
ATOM 2401 N N . LEU A 1 306 ? -5.354 25.224 -0.639 1.00 31.47 306 LEU A N 1
ATOM 2402 C CA . LEU A 1 306 ? -4.934 24.657 -1.939 1.00 31.47 306 LEU A CA 1
ATOM 2403 C C . LEU A 1 306 ? -5.839 23.575 -2.551 1.00 31.47 306 LEU A C 1
ATOM 2405 O O . LEU A 1 306 ? -5.690 23.294 -3.737 1.00 31.47 306 LEU A O 1
ATOM 2409 N N . CYS A 1 307 ? -6.868 23.081 -1.848 1.00 26.25 307 CYS A N 1
ATOM 2410 C CA . CYS A 1 307 ? -7.954 22.319 -2.501 1.00 26.25 307 CYS A CA 1
ATOM 2411 C C . CYS A 1 307 ? -8.754 23.177 -3.508 1.00 26.25 307 CYS A C 1
ATOM 2413 O O . CYS A 1 307 ? -9.422 22.648 -4.394 1.00 26.25 307 CYS A O 1
ATOM 2415 N N . ALA A 1 308 ? -8.651 24.508 -3.416 1.00 26.00 308 ALA A N 1
ATOM 2416 C CA . ALA A 1 308 ? -9.315 25.450 -4.312 1.00 26.00 308 ALA A CA 1
ATOM 2417 C C . ALA A 1 308 ? -8.713 25.510 -5.734 1.00 26.00 308 ALA A C 1
ATOM 2419 O O . ALA A 1 308 ? -9.380 26.008 -6.641 1.00 26.00 308 ALA A O 1
ATOM 2420 N N . SER A 1 309 ? -7.499 24.988 -5.976 1.00 25.02 309 SER A N 1
ATOM 2421 C CA . SER A 1 309 ? -6.883 25.034 -7.318 1.00 25.02 309 SER A CA 1
ATOM 2422 C C . SER A 1 309 ? -7.438 23.983 -8.295 1.00 25.02 309 SER A C 1
ATOM 2424 O O . SER A 1 309 ? -7.214 24.093 -9.497 1.00 25.02 309 SER A O 1
ATOM 2426 N N . LEU A 1 310 ? -8.237 23.022 -7.804 1.00 27.55 310 LEU A N 1
ATOM 2427 C CA . LEU A 1 310 ? -8.997 22.053 -8.609 1.00 27.55 310 LEU A CA 1
ATOM 2428 C C . LEU A 1 310 ? -10.419 22.530 -8.971 1.00 27.55 310 LEU A C 1
ATOM 2430 O O . LEU A 1 310 ? -11.219 21.756 -9.490 1.00 27.55 310 LEU A O 1
ATOM 2434 N N . GLY A 1 311 ? -10.751 23.804 -8.734 1.00 24.73 311 GLY A N 1
ATOM 2435 C CA . GLY A 1 311 ? -11.985 24.401 -9.258 1.00 24.73 311 GLY A CA 1
ATOM 2436 C C . GLY A 1 311 ? -13.279 23.982 -8.552 1.00 24.73 311 GLY A C 1
ATOM 2437 O O . GLY A 1 311 ? -14.357 24.167 -9.111 1.00 24.73 311 GLY A O 1
ATOM 2438 N N . ILE A 1 312 ? -13.214 23.477 -7.317 1.00 27.48 312 ILE A N 1
ATOM 2439 C CA . ILE A 1 312 ? -14.403 23.287 -6.473 1.00 27.48 312 ILE A CA 1
ATOM 2440 C C . ILE A 1 312 ? -14.574 24.540 -5.604 1.00 27.48 312 ILE A C 1
ATOM 2442 O O . ILE A 1 312 ? -13.935 24.695 -4.563 1.00 27.48 312 ILE A O 1
ATOM 2446 N N . ARG A 1 313 ? -15.424 25.477 -6.050 1.00 22.77 313 ARG A N 1
ATOM 2447 C CA . ARG A 1 313 ? -15.856 26.628 -5.237 1.00 22.77 313 ARG A CA 1
ATOM 2448 C C . ARG A 1 313 ? -16.784 26.139 -4.123 1.00 22.77 313 ARG A C 1
ATOM 2450 O O . ARG A 1 313 ? -17.985 26.011 -4.339 1.00 22.77 313 ARG A O 1
ATOM 2457 N N . ASN A 1 314 ? -16.253 25.952 -2.919 1.00 29.05 314 ASN A N 1
ATOM 2458 C CA . ASN A 1 314 ? -17.083 25.914 -1.717 1.00 29.05 314 ASN A CA 1
ATOM 2459 C C . ASN A 1 314 ? -17.355 27.347 -1.261 1.00 29.05 314 ASN A C 1
ATOM 2461 O O . ASN A 1 314 ? -16.492 28.025 -0.708 1.00 29.05 314 ASN A O 1
ATOM 2465 N N . ASN A 1 315 ? -18.570 27.814 -1.529 1.00 27.28 315 ASN A N 1
ATOM 2466 C CA . ASN A 1 315 ? -19.071 29.086 -1.035 1.00 27.28 315 ASN A CA 1
ATOM 2467 C C . ASN A 1 315 ? -19.645 28.870 0.375 1.00 27.28 315 ASN A C 1
ATOM 2469 O O . ASN A 1 315 ? -20.853 28.759 0.545 1.00 27.28 315 ASN A O 1
ATOM 2473 N N . CYS A 1 316 ? -18.782 28.762 1.387 1.00 28.30 316 CYS A N 1
ATOM 2474 C CA . CYS A 1 316 ? -19.215 28.749 2.785 1.00 28.30 316 CYS A CA 1
ATOM 2475 C C . CYS A 1 316 ? -18.912 30.109 3.410 1.00 28.30 316 CYS A C 1
ATOM 2477 O O . CYS A 1 316 ? -17.827 30.351 3.936 1.00 28.30 316 CYS A O 1
ATOM 2479 N N . ARG A 1 317 ? -19.894 31.012 3.334 1.00 23.80 317 ARG A N 1
ATOM 2480 C CA . ARG A 1 317 ? -19.946 32.207 4.176 1.00 23.80 317 ARG A CA 1
ATOM 2481 C C . ARG A 1 317 ? -20.459 31.782 5.549 1.00 23.80 317 ARG A C 1
ATOM 2483 O O . ARG A 1 317 ? -21.506 31.150 5.645 1.00 23.80 317 ARG A O 1
ATOM 2490 N N . HIS A 1 318 ? -19.726 32.143 6.596 1.00 31.08 318 HIS A N 1
ATOM 2491 C CA . HIS A 1 318 ? -20.218 32.084 7.967 1.00 31.08 318 HIS A CA 1
ATOM 2492 C C . HIS A 1 318 ? -21.555 32.830 8.086 1.00 31.08 318 HIS A C 1
ATOM 2494 O O . HIS A 1 318 ? -21.615 34.025 7.807 1.00 31.08 318 HIS A O 1
ATOM 2500 N N . SER A 1 319 ? -22.596 32.148 8.561 1.00 24.03 319 SER A N 1
ATOM 2501 C CA . SER A 1 319 ? -23.658 32.790 9.333 1.00 24.03 319 SER A CA 1
ATOM 2502 C C . SER A 1 319 ? -24.254 31.786 10.308 1.00 24.03 319 SER A C 1
ATOM 2504 O O . SER A 1 319 ? -24.759 30.736 9.919 1.00 24.03 319 SER A O 1
ATOM 2506 N N . GLN A 1 320 ? -24.137 32.121 11.587 1.00 26.75 320 GLN A N 1
ATOM 2507 C CA . GLN A 1 320 ? -24.791 31.448 12.695 1.00 26.75 320 GLN A CA 1
ATOM 2508 C C . GLN A 1 320 ? -26.296 31.773 12.694 1.00 26.75 320 GLN A C 1
ATOM 2510 O O . GLN A 1 320 ? -26.701 32.857 12.284 1.00 26.75 320 GLN A O 1
ATOM 2515 N N . HIS A 1 321 ? -27.066 30.838 13.252 1.00 25.98 321 HIS A N 1
ATOM 2516 C CA . HIS A 1 321 ? -28.457 30.936 13.702 1.00 25.98 321 HIS A CA 1
ATOM 2517 C C . HIS A 1 321 ? -29.608 30.952 12.673 1.00 25.98 321 HIS A C 1
ATOM 2519 O O . HIS A 1 321 ? -29.650 31.715 11.713 1.00 25.98 321 HIS A O 1
ATOM 2525 N N . THR A 1 322 ? -30.631 30.180 13.072 1.00 24.36 322 THR A N 1
ATOM 2526 C CA . THR A 1 322 ? -32.063 30.155 12.700 1.00 24.36 322 THR A CA 1
ATOM 2527 C C . THR A 1 322 ? -32.528 29.219 11.574 1.00 24.36 322 THR A C 1
ATOM 2529 O O . THR A 1 322 ? -32.041 29.252 10.450 1.00 24.36 322 THR A O 1
ATOM 2532 N N . LEU A 1 323 ? -33.515 28.379 11.932 1.00 27.38 323 LEU A N 1
ATOM 2533 C CA . LEU A 1 323 ? -34.315 27.514 11.062 1.00 27.38 323 LEU A CA 1
ATOM 2534 C C . LEU A 1 323 ? -34.946 28.296 9.899 1.00 27.38 323 LEU A C 1
ATOM 2536 O O . LEU A 1 323 ? -35.506 29.368 10.111 1.00 27.38 323 LEU A O 1
ATOM 2540 N N . GLY A 1 324 ? -34.987 27.676 8.719 1.00 20.80 324 GLY A N 1
ATOM 2541 C CA . GLY A 1 324 ? -35.823 28.111 7.602 1.00 20.80 324 GLY A CA 1
ATOM 2542 C C . GLY A 1 324 ? -35.676 27.197 6.387 1.00 20.80 324 GLY A C 1
ATOM 2543 O O . GLY A 1 324 ? -34.619 27.151 5.767 1.00 20.80 324 GLY A O 1
ATOM 2544 N N . LEU A 1 325 ? -36.740 26.460 6.062 1.00 24.06 325 LEU A N 1
ATOM 2545 C CA . LEU A 1 325 ? -36.969 25.855 4.746 1.00 24.06 325 LEU A CA 1
ATOM 2546 C C . LEU A 1 325 ? -36.825 26.899 3.621 1.00 24.06 325 LEU A C 1
ATOM 2548 O O . LEU A 1 325 ? -37.343 27.997 3.776 1.00 24.06 325 LEU A O 1
ATOM 2552 N N . CYS A 1 326 ? -36.229 26.507 2.487 1.00 21.91 326 CYS A N 1
ATOM 2553 C CA . CYS A 1 326 ? -36.548 26.952 1.112 1.00 21.91 326 CYS A CA 1
ATOM 2554 C C . CYS A 1 326 ? -35.770 26.031 0.148 1.00 21.91 326 CYS A C 1
ATOM 2556 O O . CYS A 1 326 ? -34.544 26.001 0.179 1.00 21.91 326 CYS A O 1
ATOM 2558 N N . VAL A 1 327 ? -36.395 25.037 -0.493 1.00 22.94 327 VAL A N 1
ATOM 2559 C CA . VAL A 1 327 ? -37.179 25.106 -1.747 1.00 22.94 327 VAL A CA 1
ATOM 2560 C C . VAL A 1 327 ? -36.383 25.731 -2.896 1.00 22.94 327 VAL A C 1
ATOM 2562 O O . VAL A 1 327 ? -36.010 26.898 -2.863 1.00 22.94 327 VAL A O 1
ATOM 2565 N N . ALA A 1 328 ? -36.125 24.901 -3.908 1.00 24.72 328 ALA A N 1
ATOM 2566 C CA . ALA A 1 328 ? -35.512 25.270 -5.172 1.00 24.72 328 ALA A CA 1
ATOM 2567 C C . ALA A 1 328 ? -36.496 26.080 -6.028 1.00 24.72 328 ALA A C 1
ATOM 2569 O O . ALA A 1 328 ? -37.594 25.603 -6.307 1.00 24.72 328 ALA A O 1
ATOM 2570 N N . GLU A 1 329 ? -36.077 27.251 -6.505 1.00 23.33 329 GLU A N 1
ATOM 2571 C CA . GLU A 1 329 ? -36.745 27.951 -7.601 1.00 23.33 329 GLU A CA 1
ATOM 2572 C C . GLU A 1 329 ? -35.839 27.996 -8.835 1.00 23.33 329 GLU A C 1
ATOM 2574 O O . GLU A 1 329 ? -34.701 28.466 -8.812 1.00 23.33 329 GLU A O 1
ATOM 2579 N N . HIS A 1 330 ? -36.388 27.444 -9.915 1.00 27.00 330 HIS A N 1
ATOM 2580 C CA . HIS A 1 330 ? -35.992 27.653 -11.301 1.00 27.00 330 HIS A CA 1
ATOM 2581 C C . HIS A 1 330 ? -36.066 29.139 -11.695 1.00 27.00 330 HIS A C 1
ATOM 2583 O O . HIS A 1 330 ? -36.766 29.902 -11.041 1.00 27.00 330 HIS A O 1
ATOM 2589 N N . TRP A 1 331 ? -35.471 29.446 -12.858 1.00 24.41 331 TRP A N 1
ATOM 2590 C CA . TRP A 1 331 ? -35.823 30.460 -13.884 1.00 24.41 331 TRP A CA 1
ATOM 2591 C C . TRP A 1 331 ? -34.612 31.341 -14.234 1.00 24.41 331 TRP A C 1
ATOM 2593 O O . TRP A 1 331 ? -33.757 31.590 -13.401 1.00 24.41 331 TRP A O 1
ATOM 2603 N N . ASN A 1 332 ? -34.458 31.921 -15.418 1.00 25.58 332 ASN A N 1
ATOM 2604 C CA . ASN A 1 332 ? -34.863 31.617 -16.787 1.00 25.58 332 ASN A CA 1
ATOM 2605 C C . ASN A 1 332 ? -33.974 32.534 -17.666 1.00 25.58 332 ASN A C 1
ATOM 2607 O O . ASN A 1 332 ? -33.388 33.500 -17.172 1.00 25.58 332 ASN A O 1
ATOM 2611 N N . VAL A 1 333 ? -33.851 32.232 -18.954 1.00 32.38 333 VAL A N 1
ATOM 2612 C CA . VAL A 1 333 ? -33.090 33.027 -19.942 1.00 32.38 333 VAL A CA 1
ATOM 2613 C C . VAL A 1 333 ? -33.684 34.445 -20.079 1.00 32.38 333 VAL A C 1
ATOM 2615 O O . VAL A 1 333 ? -34.889 34.617 -19.892 1.00 32.38 333 VAL A O 1
ATOM 2618 N N . PRO A 1 334 ? -32.890 35.460 -20.475 1.00 30.00 334 PRO A N 1
ATOM 2619 C CA . PRO A 1 334 ? -33.269 36.150 -21.713 1.00 30.00 334 PRO A CA 1
ATOM 2620 C C . PRO A 1 334 ? -32.093 36.521 -22.635 1.00 30.00 334 PRO A C 1
ATOM 2622 O O . PRO A 1 334 ? -31.030 36.972 -22.214 1.00 30.00 334 PRO A O 1
ATOM 2625 N N . GLN A 1 335 ? -32.356 36.381 -23.937 1.00 32.84 335 GLN A N 1
ATOM 2626 C CA . GLN A 1 335 ? -31.621 37.000 -25.039 1.00 32.84 335 GLN A CA 1
ATOM 2627 C C . GLN A 1 335 ? -31.801 38.527 -25.052 1.00 32.84 335 GLN A C 1
ATOM 2629 O O . GLN A 1 335 ? -32.902 39.008 -24.783 1.00 32.84 335 GLN A O 1
ATOM 2634 N N . LYS A 1 336 ? -30.793 39.265 -25.546 1.00 26.55 336 LYS A N 1
ATOM 2635 C CA . LYS A 1 336 ? -31.002 40.376 -26.501 1.00 26.55 336 LYS A CA 1
ATOM 2636 C C . LYS A 1 336 ? -29.699 40.839 -27.171 1.00 26.55 336 LYS A C 1
ATOM 2638 O O . LYS A 1 336 ? -28.754 41.252 -26.509 1.00 26.55 336 LYS A O 1
ATOM 2643 N N . HIS A 1 337 ? -29.696 40.801 -28.503 1.00 32.03 337 HIS A N 1
ATOM 2644 C CA . HIS A 1 337 ? -28.853 41.620 -29.381 1.00 32.03 337 HIS A CA 1
ATOM 2645 C C . HIS A 1 337 ? -29.375 43.071 -29.414 1.00 32.03 337 HIS A C 1
ATOM 2647 O O . HIS A 1 337 ? -30.584 43.264 -29.312 1.00 32.03 337 HIS A O 1
ATOM 2653 N N . VAL A 1 338 ? -28.492 44.056 -29.650 1.00 31.83 338 VAL A N 1
ATOM 2654 C CA . VAL A 1 338 ? -28.506 45.043 -30.768 1.00 31.83 338 VAL A CA 1
ATOM 2655 C C . VAL A 1 338 ? -27.478 46.171 -30.503 1.00 31.83 338 VAL A C 1
ATOM 2657 O O . VAL A 1 338 ? -27.204 46.527 -29.364 1.00 31.83 338 VAL A O 1
ATOM 2660 N N . ARG A 1 339 ? -26.865 46.646 -31.600 1.00 32.16 339 ARG A N 1
ATOM 2661 C CA . ARG A 1 339 ? -25.773 47.631 -31.771 1.00 32.16 339 ARG A CA 1
ATOM 2662 C C . ARG A 1 339 ? -26.172 49.109 -31.545 1.00 32.16 339 ARG A C 1
ATOM 2664 O O . ARG A 1 339 ? -27.355 49.419 -31.528 1.00 32.16 339 ARG A O 1
ATOM 2671 N N . GLN A 1 340 ? -25.136 49.964 -31.662 1.00 28.28 340 GLN A N 1
ATOM 2672 C CA . GLN A 1 340 ? -25.054 51.428 -31.908 1.00 28.28 340 GLN A CA 1
ATOM 2673 C C . GLN A 1 340 ? -24.834 52.247 -30.625 1.00 28.28 340 GLN A C 1
ATOM 2675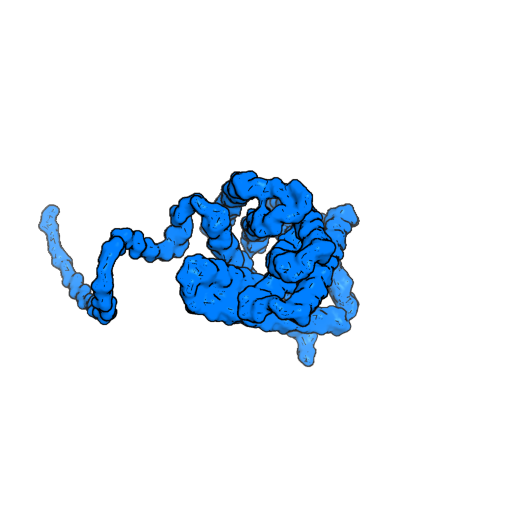 O O . GLN A 1 340 ? -25.468 51.973 -29.623 1.00 28.28 340 GLN A O 1
ATOM 2680 N N . GLY A 1 341 ? -23.948 53.242 -30.548 1.00 27.06 341 GLY A N 1
ATOM 2681 C CA . GLY A 1 341 ? -23.112 53.926 -31.531 1.00 27.06 341 GLY A CA 1
ATOM 2682 C C . GLY A 1 341 ? -22.192 54.930 -30.812 1.00 27.06 341 GLY A C 1
ATOM 2683 O O . GLY A 1 341 ? -22.199 55.025 -29.590 1.00 27.06 341 GLY A O 1
ATOM 2684 N N . SER A 1 342 ? -21.389 55.613 -31.615 1.00 27.59 342 SER A N 1
ATOM 2685 C CA . SER A 1 342 ? -20.282 56.537 -31.342 1.00 27.59 342 SER A CA 1
ATOM 2686 C C . SER A 1 342 ? -20.522 57.658 -30.317 1.00 27.59 342 SER A C 1
ATOM 2688 O O . SER A 1 342 ? -21.597 58.252 -30.300 1.00 27.59 342 SER A O 1
ATOM 2690 N N . CYS A 1 343 ? -19.463 58.016 -29.582 1.00 34.03 343 CYS A N 1
ATOM 2691 C CA . CYS A 1 343 ? -18.770 59.314 -29.627 1.00 34.03 343 CYS A CA 1
ATOM 2692 C C . CYS A 1 343 ? -17.344 59.123 -29.100 1.00 34.03 343 CYS A C 1
ATOM 2694 O O . CYS A 1 343 ? -17.198 58.384 -28.098 1.00 34.03 343 CYS A O 1
#

Secondary structure (DSSP, 8-state):
--HHHHTT--GGGHHHHHHHHHHHHHHHHHHHHH--HHHHHHHHHHHHHHHHHHHHHHHHHHHHHHHTHHHHHHHHH-HHHHHHHTHHHHHHHHHHHHHHHHH---HHHHHHHHHHHHHHHHHHHHHHHHHHHHHHHS---GGG--GGGGHHHHHHHTTHHHHHHHHHHH-HHHHHHHHHHHHHHHHHHHHHHHHHHHHHHHHHHHS--TT-TTGGGHHHHHHHHHHHHHHHHHHT--BTTB---HHHHHHHHHHHHHHHHHHHHHHHHHHHHS-----THHHHTHHHHHHHHHHHHHH--S---SGGGGT--------------------------------

Foldseek 3Di:
DDPVVLVVQALLQLLLLVLLLLVLVLLVVVCVPPVDVVSVVSSVVSLVVSVVSCVVSVVSVVVCCVPPVVCVVVQLVQLLRLLSVLSVLLSLLSSLLSCCVPVNDDPVSLVVLLVSLVVSLVVLVVSLVSLVCCVPPDPPDLVSLALSSLNSLVSQQSSLSSLLRSCVPPPDPSNVVSLVSNVVSLVSSVVCCVVSVVVSVVSPVVDPDPPRLLRLLVLLVSLLSNLVSLVSNQVSPDDPDDHDPLVNSLVSLVVSVVVNVVSVVVSVVCCVVDVDPDDPSSVSSVSSSVSSVSVSCVSHPDDDPPVCVVPDDDPDDDDDDDDDDDDDDDDDDDDDDDDDDDD

Radius of gyration: 23.47 Å; chains: 1; bounding box: 61×83×58 Å

Sequence (343 aa):
MRKSTLNLFGSEWFGIAISTLALAQVYILAFGETGSVAFRYVAESFSILGISIFVVIFGIWVYRGFAMKDRVFSHWNNLTRLSFTALIPIIGFVSNYQLIYFFGLSGTTAALSAVDFYANYILALGLGVLLGYRLYTKEINPREMNYAIVIPPLAIGTSVFLAGSLMNFYGGVEAQTMYFLVLMGLGIFFFLFIFIGSLALAGHVSTKVHETLPTTMLPVGISSLIIINLFSLAGFGKIDQLFIGGSSVEWLSVLLWGFEVWNFLVVVILIFTHPAQRDPWSMGLRIPAGALCYINHKNSRIHPFLCASLGIRNNCRHSQHTLGLCVAEHWNVPQKHVRQGSC

pLDDT: mean 71.34, std 22.42, range [20.8, 96.56]